Protein AF-A0A832C144-F1 (afdb_monomer_lite)

Secondary structure (DSSP, 8-state):
--GGGTTSS-EEGGGS--GGGEESS---SSHHHHHHHHHHHHHHHS--S-HHHHHHHHHHHHHHS--EEETTEE--EEE---SSS-EEEEEEEEEEE----TTSPPEEEEEEEEE-TTSTTHHHHHHHHHHHHHHHSTTHHHHHHH--SHHHHHHHHTT-EE---SS---SSHHHHHHHHHHHHHHHHHH--HHHHHHHHHHHHHHHHHS-HHHHHHHHHHHHHHS-SEEEEETTEETTTTEEPPHHHHHHHTT--S-EE-TTT--EEE-

Sequence (270 aa):
MNAGQLFLNNTKLSELIDPKMVIFNLQGEDKISVLREMVDRVCQFHKFEGNEDVLERILDRESLSSTGVGNGFAFPHARIKTQDGPIICVGITRNGIDFNSIDGKPVYVILLIIWKPNVPGLFNHLFGGLARFLLSNPGMKEKFLEIQSYEQIAQIFSQVELQISPDHANVQGAKLLWKLQTLTNMIKENGNGEERARIEKEIKLIREELDQSIVARFDRLTEKFGAGVFKIKDGVCQGCMIKLSTSLAATIHNSNDIFVCPKCGRYIVD

Structure (mmCIF, N/CA/C/O backbone):
data_AF-A0A832C144-F1
#
_entry.id   AF-A0A832C144-F1
#
loop_
_atom_site.group_PDB
_atom_site.id
_atom_site.type_symbol
_atom_site.label_atom_id
_atom_site.label_alt_id
_atom_site.label_comp_id
_atom_site.label_asym_id
_atom_site.label_entity_id
_atom_site.label_seq_id
_atom_site.pdbx_PDB_ins_code
_atom_site.Cartn_x
_atom_site.Cartn_y
_atom_site.Cartn_z
_atom_site.occupancy
_atom_site.B_iso_or_equiv
_atom_site.auth_seq_id
_atom_site.auth_comp_id
_atom_site.auth_asym_id
_atom_site.auth_atom_id
_atom_site.pdbx_PDB_model_num
ATOM 1 N N . MET A 1 1 ? -18.817 14.984 -2.040 1.00 39.47 1 MET A N 1
ATOM 2 C CA . MET A 1 1 ? -17.765 15.842 -2.631 1.00 39.47 1 MET A CA 1
ATOM 3 C C . MET A 1 1 ? -17.244 15.123 -3.863 1.00 39.47 1 MET A C 1
ATOM 5 O O . MET A 1 1 ? -17.011 13.929 -3.768 1.00 39.47 1 MET A O 1
ATOM 9 N N . ASN A 1 2 ? -17.146 15.779 -5.024 1.00 31.61 2 ASN A N 1
ATOM 10 C CA . ASN A 1 2 ? -16.638 15.111 -6.230 1.00 31.61 2 ASN A CA 1
ATOM 11 C C . ASN A 1 2 ? -15.132 14.863 -6.087 1.00 31.61 2 ASN A C 1
ATOM 13 O O . ASN A 1 2 ? -14.429 15.739 -5.588 1.00 31.61 2 ASN A O 1
ATOM 17 N N . ALA A 1 3 ? -14.633 13.725 -6.585 1.00 40.03 3 ALA A N 1
ATOM 18 C CA . ALA A 1 3 ? -13.212 13.368 -6.524 1.00 40.03 3 ALA A CA 1
ATOM 19 C C . ALA A 1 3 ? -12.297 14.524 -6.978 1.00 40.03 3 ALA A C 1
ATOM 21 O O . ALA A 1 3 ? -11.296 14.793 -6.337 1.00 40.03 3 ALA A O 1
ATOM 22 N N . GLY A 1 4 ? -12.697 15.294 -7.998 1.00 37.19 4 GLY A N 1
ATOM 23 C CA . GLY A 1 4 ? -11.949 16.459 -8.492 1.00 37.19 4 GLY A CA 1
ATOM 24 C C . GLY A 1 4 ? -11.734 17.615 -7.496 1.00 37.19 4 GLY A C 1
ATOM 25 O O . GLY A 1 4 ? -10.809 18.392 -7.692 1.00 37.19 4 GLY A O 1
ATOM 26 N N . GLN A 1 5 ? -12.542 17.742 -6.436 1.00 36.62 5 GLN A N 1
ATOM 27 C CA . GLN A 1 5 ? -12.396 18.796 -5.414 1.00 36.62 5 GLN A CA 1
ATOM 28 C C . GLN A 1 5 ? -11.465 18.407 -4.255 1.00 36.62 5 GLN A C 1
ATOM 30 O O . GLN A 1 5 ? -10.991 19.291 -3.549 1.00 36.62 5 GLN A O 1
ATOM 35 N N . LEU A 1 6 ? -11.171 17.114 -4.080 1.00 47.59 6 LEU A N 1
ATOM 36 C CA . LEU A 1 6 ? -10.258 16.606 -3.045 1.00 47.59 6 LEU A CA 1
ATOM 37 C C . LEU A 1 6 ? -8.776 16.907 -3.331 1.00 47.59 6 LEU A C 1
ATOM 39 O O . LEU A 1 6 ? -7.944 16.765 -2.446 1.00 47.59 6 LEU A O 1
ATOM 43 N N . PHE A 1 7 ? -8.436 17.314 -4.557 1.00 49.47 7 PHE A N 1
ATOM 44 C CA . PHE A 1 7 ? -7.051 17.399 -5.038 1.00 49.47 7 PHE A CA 1
ATOM 45 C C . PHE A 1 7 ? -6.436 18.806 -5.004 1.00 49.47 7 PHE A C 1
ATOM 47 O O . PHE A 1 7 ? -5.363 19.004 -5.565 1.00 49.47 7 PHE A O 1
ATOM 54 N N . LEU A 1 8 ? -7.114 19.798 -4.414 1.00 43.00 8 LEU A N 1
ATOM 55 C CA . LEU A 1 8 ? -6.736 21.212 -4.569 1.00 43.00 8 LEU A CA 1
ATOM 56 C C . LEU A 1 8 ? -6.386 21.958 -3.269 1.00 43.00 8 LEU A C 1
ATOM 58 O O . LEU A 1 8 ? -5.929 23.089 -3.372 1.00 43.00 8 LEU A O 1
ATOM 62 N N . ASN A 1 9 ? -6.537 21.371 -2.075 1.00 48.16 9 ASN A N 1
ATOM 63 C CA . ASN A 1 9 ? -6.273 22.056 -0.795 1.00 48.16 9 ASN A CA 1
ATOM 64 C C . ASN A 1 9 ? -5.641 21.113 0.248 1.00 48.16 9 ASN A C 1
ATOM 66 O O . ASN A 1 9 ? -5.759 19.903 0.102 1.00 48.16 9 ASN A O 1
ATOM 70 N N . ASN A 1 10 ? -5.009 21.669 1.297 1.00 62.88 10 ASN A N 1
ATOM 71 C CA . ASN A 1 10 ? -4.493 20.975 2.497 1.00 62.88 10 ASN A CA 1
ATOM 72 C C . ASN A 1 10 ? -5.568 20.085 3.171 1.00 62.88 10 ASN A C 1
ATOM 74 O O . ASN A 1 10 ? -6.142 20.459 4.194 1.00 62.88 10 ASN A O 1
ATOM 78 N N . THR A 1 11 ? -5.862 18.915 2.606 1.00 74.75 11 THR A N 1
ATOM 79 C CA . THR A 1 11 ? -6.829 17.965 3.162 1.00 74.75 11 THR A CA 1
ATOM 80 C C . THR A 1 11 ? -6.177 17.189 4.290 1.00 74.75 11 THR A C 1
ATOM 82 O O . THR A 1 11 ? -5.098 16.613 4.134 1.00 74.75 11 THR A O 1
ATOM 85 N N . LYS A 1 12 ? -6.842 17.142 5.440 1.00 84.50 12 LYS A N 1
ATOM 86 C CA . LYS A 1 12 ? -6.410 16.297 6.550 1.00 84.50 12 LYS A CA 1
ATOM 87 C C . LYS A 1 12 ? -6.883 14.870 6.333 1.00 84.50 12 LYS A C 1
ATOM 89 O O . LYS A 1 12 ? -8.000 14.646 5.875 1.00 84.50 12 LYS A O 1
ATOM 94 N N . LEU A 1 13 ? -6.081 13.889 6.741 1.00 86.50 13 LEU A N 1
ATOM 95 C CA . LEU A 1 13 ? -6.470 12.478 6.650 1.00 86.50 13 LEU A CA 1
ATOM 96 C C . LEU A 1 13 ? -7.797 12.182 7.367 1.00 86.50 13 LEU A C 1
ATOM 98 O O . LEU A 1 13 ? -8.589 11.378 6.885 1.00 86.50 13 LEU A O 1
ATOM 102 N N . SER A 1 14 ? -8.070 12.864 8.483 1.00 89.69 14 SER A N 1
ATOM 103 C CA . SER A 1 14 ? -9.336 12.743 9.217 1.00 89.69 14 SER A CA 1
ATOM 104 C C . SER A 1 14 ? -10.577 13.074 8.382 1.00 89.69 14 SER A C 1
ATOM 106 O O . SER A 1 14 ? -11.658 12.601 8.700 1.00 89.69 14 SER A O 1
ATOM 108 N N . GLU A 1 15 ? -10.446 13.879 7.325 1.00 86.81 15 GLU A N 1
ATOM 109 C CA . GLU A 1 15 ? -11.559 14.235 6.433 1.00 86.81 15 GLU A CA 1
ATOM 110 C C . GLU A 1 15 ? -11.883 13.121 5.424 1.00 86.81 15 GLU A C 1
ATOM 112 O O . GLU A 1 15 ? -12.945 13.142 4.805 1.00 86.81 15 GLU A O 1
ATOM 117 N N . LEU A 1 16 ? -10.982 12.144 5.261 1.00 84.44 16 LEU A N 1
ATOM 118 C CA . LEU A 1 16 ? -11.141 11.008 4.347 1.00 84.44 16 LEU A CA 1
ATOM 119 C C . LEU A 1 16 ? -11.697 9.751 5.021 1.00 84.44 16 LEU A C 1
ATOM 121 O O . LEU A 1 16 ? -11.985 8.769 4.337 1.00 84.44 16 LEU A O 1
ATOM 125 N N . ILE A 1 17 ? -11.798 9.744 6.350 1.00 90.00 17 ILE A N 1
ATOM 126 C CA . ILE A 1 17 ? -12.206 8.567 7.114 1.00 90.00 17 ILE A CA 1
ATOM 127 C C . ILE A 1 17 ? -13.653 8.766 7.550 1.00 90.00 17 ILE A C 1
ATOM 129 O O . ILE A 1 17 ? -13.947 9.594 8.404 1.00 90.00 17 ILE A O 1
ATOM 133 N N . ASP A 1 18 ? -14.568 7.988 6.977 1.00 91.31 18 ASP A N 1
ATOM 134 C CA . ASP A 1 18 ? -15.942 7.931 7.475 1.00 91.31 18 ASP A CA 1
ATOM 135 C C . ASP A 1 18 ? -15.946 7.225 8.850 1.00 91.31 18 ASP A C 1
ATOM 137 O O . ASP A 1 18 ? -15.349 6.150 8.976 1.00 91.31 18 ASP A O 1
ATOM 141 N N . PRO A 1 19 ? -16.630 7.758 9.881 1.00 93.75 19 PRO A N 1
ATOM 142 C CA . PRO A 1 19 ? -16.773 7.088 11.175 1.00 93.75 19 PRO A CA 1
ATOM 143 C C . PRO A 1 19 ? -17.230 5.623 11.088 1.00 93.75 19 PRO A C 1
ATOM 145 O O . PRO A 1 19 ? -16.827 4.793 11.902 1.00 93.75 19 PRO A O 1
ATOM 148 N N . LYS A 1 20 ? -18.044 5.273 10.084 1.00 94.81 20 LYS A N 1
ATOM 149 C CA . LYS A 1 20 ? -18.532 3.904 9.843 1.00 94.81 20 LYS A CA 1
ATOM 150 C C . LYS A 1 20 ? -17.430 2.941 9.408 1.00 94.81 20 LYS A C 1
ATOM 152 O O . LYS A 1 20 ? -17.617 1.729 9.531 1.00 94.81 20 LYS A O 1
ATOM 157 N N . MET A 1 21 ? -16.310 3.465 8.913 1.00 95.69 21 MET A N 1
ATOM 158 C CA . MET A 1 21 ? -15.141 2.714 8.455 1.00 95.69 21 MET A CA 1
ATOM 159 C C . MET A 1 21 ? -14.135 2.424 9.576 1.00 95.69 21 MET A C 1
ATOM 161 O O . MET A 1 21 ? -13.040 1.938 9.301 1.00 95.69 21 MET A O 1
ATOM 165 N N . VAL A 1 22 ? -14.491 2.680 10.838 1.00 96.81 22 VAL A N 1
ATOM 166 C CA . VAL A 1 22 ? -13.667 2.318 11.995 1.00 96.81 22 VAL A CA 1
ATOM 167 C C . VAL A 1 22 ? -14.192 1.053 12.675 1.00 96.81 22 VAL A C 1
ATOM 169 O O . VAL A 1 22 ? -15.371 0.947 13.017 1.00 96.81 22 VAL A O 1
ATOM 172 N N . ILE A 1 23 ? -13.286 0.109 12.923 1.00 97.25 23 ILE A N 1
ATOM 173 C CA . ILE A 1 23 ? -13.506 -1.111 13.698 1.00 97.25 23 ILE A CA 1
ATOM 174 C C . ILE A 1 23 ? -12.561 -1.076 14.906 1.00 97.25 23 ILE A C 1
ATOM 176 O O . ILE A 1 23 ? -11.370 -1.351 14.790 1.00 97.25 23 ILE A O 1
ATOM 180 N N . PHE A 1 24 ? -13.086 -0.721 16.081 1.00 95.94 24 PHE A N 1
ATOM 181 C CA . PHE A 1 24 ? -12.286 -0.581 17.312 1.00 95.94 24 PHE A CA 1
ATOM 182 C C . PHE A 1 24 ? -11.806 -1.911 17.909 1.00 95.94 24 PHE A C 1
ATOM 184 O O . PHE A 1 24 ? -10.956 -1.910 18.802 1.00 95.94 24 PHE A O 1
ATOM 191 N N . ASN A 1 25 ? -12.396 -3.026 17.477 1.00 95.44 25 ASN A N 1
ATOM 192 C CA . ASN A 1 25 ? -12.063 -4.355 17.965 1.00 95.44 25 ASN A CA 1
ATOM 193 C C . ASN A 1 25 ? -12.251 -5.387 16.850 1.00 95.44 25 ASN A C 1
ATOM 195 O O . ASN A 1 25 ? -13.331 -5.962 16.717 1.00 95.44 25 ASN A O 1
ATOM 199 N N . LEU A 1 26 ? -11.208 -5.589 16.052 1.00 97.44 26 LEU A N 1
ATOM 200 C CA . LEU A 1 26 ? -11.140 -6.692 15.097 1.00 97.44 26 LEU A CA 1
ATOM 201 C C . LEU A 1 26 ? -11.178 -8.029 15.850 1.00 97.44 26 LEU A C 1
ATOM 203 O O . LEU A 1 26 ? -10.505 -8.176 16.872 1.00 97.44 26 LEU A O 1
ATOM 207 N N . GLN A 1 27 ? -11.969 -8.975 15.348 1.00 97.38 27 GLN A N 1
ATOM 208 C CA . GLN A 1 27 ? -12.127 -10.316 15.921 1.00 97.38 27 GLN A CA 1
ATOM 209 C C . GLN A 1 27 ? -11.233 -11.363 15.253 1.00 97.38 27 GLN A C 1
ATOM 211 O O . GLN A 1 27 ? -10.993 -12.409 15.849 1.00 97.38 27 GLN A O 1
ATOM 216 N N . GLY A 1 28 ? -10.754 -11.110 14.030 1.00 96.31 28 GLY A N 1
ATOM 217 C CA . GLY A 1 28 ? -9.837 -12.025 13.347 1.00 96.31 28 GLY A CA 1
ATOM 218 C C . GLY A 1 28 ? -8.556 -12.296 14.149 1.00 96.31 28 GLY A C 1
ATOM 219 O O . GLY A 1 28 ? -8.010 -11.399 14.794 1.00 96.31 28 GLY A O 1
ATOM 220 N N . GLU A 1 29 ? -8.072 -13.535 14.088 1.00 95.44 29 GLU A N 1
ATOM 221 C CA . GLU A 1 29 ? -6.882 -14.010 14.817 1.00 95.44 29 GLU A CA 1
ATOM 222 C C . GLU A 1 29 ? -5.638 -14.114 13.921 1.00 95.44 29 GLU A C 1
ATOM 224 O O . GLU A 1 29 ? -4.522 -14.307 14.401 1.00 95.44 29 GLU A O 1
ATOM 229 N N . ASP A 1 30 ? -5.813 -13.949 12.611 1.00 97.00 30 ASP A N 1
ATOM 230 C CA . ASP A 1 30 ? -4.756 -14.027 11.612 1.00 97.00 30 ASP A CA 1
ATOM 231 C C . ASP A 1 30 ? -4.914 -12.928 10.552 1.00 97.00 30 ASP A C 1
ATOM 233 O O . ASP A 1 30 ? -5.943 -12.258 10.451 1.00 97.00 30 ASP A O 1
ATOM 237 N N . LYS A 1 31 ? -3.870 -12.744 9.736 1.00 97.00 31 LYS A N 1
ATOM 238 C CA . LYS A 1 31 ? -3.825 -11.730 8.676 1.00 97.00 31 LYS A CA 1
ATOM 239 C C . LYS A 1 31 ? -5.026 -11.799 7.726 1.00 97.00 31 LYS A C 1
ATOM 241 O O . LYS A 1 31 ? -5.558 -10.759 7.349 1.00 97.00 31 LYS A O 1
ATOM 246 N N . ILE A 1 32 ? -5.428 -12.992 7.299 1.00 97.31 32 ILE A N 1
ATOM 247 C CA . ILE A 1 32 ? -6.496 -13.164 6.311 1.00 97.31 32 ILE A CA 1
ATOM 248 C C . ILE A 1 32 ? -7.848 -12.865 6.958 1.00 97.31 32 ILE A C 1
ATOM 250 O O . ILE A 1 32 ? -8.652 -12.148 6.362 1.00 97.31 32 ILE A O 1
ATOM 254 N N . SER A 1 33 ? -8.093 -13.363 8.173 1.00 97.88 33 SER A N 1
ATOM 255 C CA . SER A 1 33 ? -9.359 -13.134 8.877 1.00 97.88 33 SER A CA 1
ATOM 256 C C . SER A 1 33 ? -9.585 -11.658 9.218 1.00 97.88 33 SER A C 1
ATOM 258 O O . SER A 1 33 ? -10.682 -11.156 8.970 1.00 97.88 33 SER A O 1
ATOM 260 N N . VAL A 1 34 ? -8.561 -10.917 9.666 1.00 98.19 34 VAL A N 1
ATOM 261 C CA . VAL A 1 34 ? -8.712 -9.465 9.904 1.00 98.19 34 VAL A CA 1
ATOM 262 C C . VAL A 1 34 ? -8.907 -8.669 8.614 1.00 98.19 34 VAL A C 1
ATOM 264 O O . VAL A 1 34 ? -9.705 -7.733 8.588 1.00 98.19 34 VAL A O 1
ATOM 267 N N . LEU A 1 35 ? -8.229 -9.043 7.522 1.00 98.12 35 LEU A N 1
ATOM 268 C CA . LEU A 1 35 ? -8.429 -8.395 6.222 1.00 98.12 35 LEU A CA 1
ATOM 269 C C . LEU A 1 35 ? -9.841 -8.639 5.689 1.00 98.12 35 LEU A C 1
ATOM 271 O O . LEU A 1 35 ? -10.469 -7.703 5.198 1.00 98.12 35 LEU A O 1
ATOM 275 N N . ARG A 1 36 ? -10.360 -9.862 5.825 1.00 97.88 36 ARG A N 1
ATOM 276 C CA . ARG A 1 36 ? -11.736 -10.210 5.458 1.00 97.88 36 ARG A CA 1
ATOM 277 C C . ARG A 1 36 ? -12.751 -9.380 6.239 1.00 97.88 36 ARG A C 1
ATOM 279 O O . ARG A 1 36 ? -13.606 -8.759 5.622 1.00 97.88 36 ARG A O 1
ATOM 286 N N . GLU A 1 37 ? -12.600 -9.280 7.559 1.00 97.81 37 GLU A N 1
ATOM 287 C CA . GLU A 1 37 ? -13.482 -8.470 8.412 1.00 97.81 37 GLU A CA 1
ATOM 288 C C . GLU A 1 37 ? -13.516 -6.990 7.979 1.00 97.81 37 GLU A C 1
ATOM 290 O O . GLU A 1 37 ? -14.580 -6.371 7.894 1.00 97.81 37 GLU A O 1
ATOM 295 N N . MET A 1 38 ? -12.355 -6.421 7.640 1.00 98.00 38 MET A N 1
ATOM 296 C CA . MET A 1 38 ? -12.261 -5.049 7.130 1.00 98.00 38 MET A CA 1
ATOM 297 C C . MET A 1 38 ? -12.873 -4.895 5.730 1.00 98.00 38 MET A C 1
ATOM 299 O O . MET A 1 38 ? -13.532 -3.892 5.455 1.00 98.00 38 MET A O 1
ATOM 303 N N . VAL A 1 39 ? -12.690 -5.877 4.842 1.00 96.75 39 VAL A N 1
ATOM 304 C CA . VAL A 1 39 ? -13.295 -5.881 3.499 1.00 96.75 39 VAL A CA 1
ATOM 305 C C . VAL A 1 39 ? -14.812 -5.993 3.576 1.00 96.75 39 VAL A C 1
ATOM 307 O O . VAL A 1 39 ? -15.506 -5.248 2.882 1.00 96.75 39 VAL A O 1
ATOM 310 N N . ASP A 1 40 ? -15.332 -6.854 4.446 1.00 95.62 40 ASP A N 1
ATOM 311 C CA . ASP A 1 40 ? -16.768 -6.998 4.679 1.00 95.62 40 ASP A CA 1
ATOM 312 C C . ASP A 1 40 ? -17.367 -5.678 5.169 1.00 95.62 40 ASP A C 1
ATOM 314 O O . ASP A 1 40 ? -18.399 -5.233 4.660 1.00 95.62 40 ASP A O 1
ATOM 318 N N . ARG A 1 41 ? -16.672 -4.985 6.083 1.00 95.69 41 ARG A N 1
ATOM 319 C CA . ARG A 1 41 ? -17.062 -3.641 6.524 1.00 95.69 41 ARG A CA 1
ATOM 320 C C . ARG A 1 41 ? -17.086 -2.645 5.369 1.00 95.69 41 ARG A C 1
ATOM 322 O O . ARG A 1 41 ? -18.046 -1.888 5.241 1.00 95.69 41 ARG A O 1
ATOM 329 N N . VAL A 1 42 ? -16.055 -2.624 4.530 1.00 94.31 42 VAL A N 1
ATOM 330 C CA . VAL A 1 42 ? -16.000 -1.727 3.369 1.00 94.31 42 VAL A CA 1
ATOM 331 C C . VAL A 1 42 ? -17.164 -2.005 2.410 1.00 94.31 42 VAL A C 1
ATOM 333 O O . VAL A 1 42 ? -17.868 -1.075 2.016 1.00 94.31 42 VAL A O 1
ATOM 336 N N . CYS A 1 43 ? -17.421 -3.270 2.080 1.00 92.19 43 CYS A N 1
ATOM 337 C CA . CYS A 1 43 ? -18.475 -3.662 1.142 1.00 92.19 43 CYS A CA 1
ATOM 338 C C . CYS A 1 43 ? -19.892 -3.493 1.710 1.00 92.19 43 CYS A C 1
ATOM 340 O O . CYS A 1 43 ? -20.842 -3.310 0.953 1.00 92.19 43 CYS A O 1
ATOM 342 N N . GLN A 1 44 ? -20.050 -3.484 3.036 1.00 91.56 44 GLN A N 1
ATOM 343 C CA . GLN A 1 44 ? -21.324 -3.166 3.683 1.00 91.56 44 GLN A CA 1
ATOM 344 C C . GLN A 1 44 ? -21.782 -1.727 3.392 1.00 91.56 44 GLN A C 1
ATOM 346 O O . GLN A 1 44 ? -22.978 -1.474 3.243 1.00 91.56 44 GLN A O 1
ATOM 351 N N . PHE A 1 45 ? -20.848 -0.774 3.340 1.00 90.69 45 PHE A N 1
ATOM 352 C CA . PHE A 1 45 ? -21.163 0.655 3.213 1.00 90.69 45 PHE A CA 1
ATOM 353 C C . PHE A 1 45 ? -20.855 1.236 1.830 1.00 90.69 45 PHE A C 1
ATOM 355 O O . PHE A 1 45 ? -21.365 2.305 1.492 1.00 90.69 45 PHE A O 1
ATOM 362 N N . HIS A 1 46 ? -20.075 0.531 1.012 1.00 87.19 46 HIS A N 1
ATOM 363 C CA . HIS A 1 46 ? -19.743 0.925 -0.350 1.00 87.19 46 HIS A CA 1
ATOM 364 C C . HIS A 1 46 ? -20.183 -0.142 -1.351 1.00 87.19 46 HIS A C 1
ATOM 366 O O . HIS A 1 46 ? -20.070 -1.339 -1.115 1.00 87.19 46 HIS A O 1
ATOM 372 N N . LYS A 1 47 ? -20.674 0.300 -2.511 1.00 80.50 47 LYS A N 1
ATOM 373 C CA . LYS A 1 47 ? -21.176 -0.596 -3.557 1.00 80.50 47 LYS A CA 1
ATOM 374 C C . LYS A 1 47 ? -20.018 -1.212 -4.346 1.00 80.50 47 LYS A C 1
ATOM 376 O O . LYS A 1 47 ? -19.489 -0.565 -5.252 1.00 80.50 47 LYS A O 1
ATOM 381 N N . PHE A 1 48 ? -19.680 -2.456 -4.025 1.00 81.44 48 PHE A N 1
ATOM 382 C CA . PHE A 1 48 ? -18.794 -3.320 -4.808 1.00 81.44 48 PHE A CA 1
ATOM 383 C C . PHE A 1 48 ? -19.577 -4.484 -5.430 1.00 81.44 48 PHE A C 1
ATOM 385 O O . PHE A 1 48 ? -20.661 -4.822 -4.963 1.00 81.44 48 PHE A O 1
ATOM 392 N N . GLU A 1 49 ? -19.040 -5.076 -6.500 1.00 68.81 49 GLU A N 1
ATOM 393 C CA . GLU A 1 49 ? -19.670 -6.207 -7.205 1.00 68.81 49 GLU A CA 1
ATOM 394 C C . GLU A 1 49 ? -19.529 -7.543 -6.438 1.00 68.81 49 GLU A C 1
ATOM 396 O O . GLU A 1 49 ? -20.284 -8.473 -6.708 1.00 68.81 49 GLU A O 1
ATOM 401 N N . GLY A 1 50 ? -18.649 -7.613 -5.427 1.00 73.19 50 GLY A N 1
ATOM 402 C CA . GLY A 1 50 ? -18.524 -8.746 -4.504 1.00 73.19 50 GLY A CA 1
ATOM 403 C C . GLY A 1 50 ? -17.345 -8.610 -3.529 1.00 73.19 50 GLY A C 1
ATOM 404 O O . GLY A 1 50 ? -16.318 -8.025 -3.872 1.00 73.19 50 GLY A O 1
ATOM 405 N N . ASN A 1 51 ? -17.484 -9.151 -2.311 1.00 83.44 51 ASN A N 1
ATOM 406 C CA . ASN A 1 51 ? -16.461 -9.055 -1.255 1.00 83.44 51 ASN A CA 1
ATOM 407 C C . ASN A 1 51 ? -15.206 -9.882 -1.580 1.00 83.44 51 ASN A C 1
ATOM 409 O O . ASN A 1 51 ? -14.094 -9.436 -1.301 1.00 83.44 51 ASN A O 1
ATOM 413 N N . GLU A 1 52 ? -15.372 -11.067 -2.181 1.00 87.31 52 GLU A N 1
ATOM 414 C CA . GLU A 1 52 ? -14.246 -11.961 -2.490 1.00 87.31 52 GLU A CA 1
ATOM 415 C C . GLU A 1 52 ? -13.280 -11.337 -3.499 1.00 87.31 52 GLU A C 1
ATOM 417 O O . GLU A 1 52 ? -12.079 -11.376 -3.270 1.00 87.31 52 GLU A O 1
ATOM 422 N N . ASP A 1 53 ? -13.776 -10.666 -4.541 1.00 84.81 53 ASP A N 1
ATOM 423 C CA . ASP A 1 53 ? -12.918 -10.002 -5.533 1.00 84.81 53 ASP A CA 1
ATOM 424 C C . ASP A 1 53 ? -12.080 -8.877 -4.905 1.00 84.81 53 ASP A C 1
ATOM 426 O O . ASP A 1 53 ? -10.932 -8.632 -5.288 1.00 84.81 53 ASP A O 1
ATOM 430 N N . VAL A 1 54 ? -12.658 -8.162 -3.934 1.00 88.88 54 VAL A N 1
ATOM 431 C CA . VAL A 1 54 ? -11.965 -7.101 -3.195 1.00 88.88 54 VAL A CA 1
ATOM 432 C C . VAL A 1 54 ? -10.881 -7.706 -2.308 1.00 88.88 54 VAL A C 1
ATOM 434 O O . VAL A 1 54 ? -9.739 -7.242 -2.334 1.00 88.88 54 VAL A O 1
ATOM 437 N N . LEU A 1 55 ? -11.223 -8.754 -1.556 1.00 93.12 55 LEU A N 1
ATOM 438 C CA . LEU A 1 55 ? -10.288 -9.445 -0.679 1.00 93.12 55 LEU A CA 1
ATOM 439 C C . LEU A 1 55 ? -9.154 -10.108 -1.466 1.00 93.12 55 LEU A C 1
ATOM 441 O O . LEU A 1 55 ? -7.995 -9.935 -1.097 1.00 93.12 55 LEU A O 1
ATOM 445 N N . GLU A 1 56 ? -9.458 -10.808 -2.560 1.00 89.19 56 GLU A N 1
ATOM 446 C CA . GLU A 1 56 ? -8.465 -11.459 -3.418 1.00 89.19 56 GLU A CA 1
ATOM 447 C C . GLU A 1 56 ? -7.445 -10.441 -3.927 1.00 89.19 56 GLU A C 1
ATOM 449 O O . GLU A 1 56 ? -6.246 -10.673 -3.807 1.00 89.19 56 GLU A O 1
ATOM 454 N N . ARG A 1 57 ? -7.886 -9.265 -4.392 1.00 85.25 57 ARG A N 1
ATOM 455 C CA . ARG A 1 57 ? -6.971 -8.196 -4.830 1.00 85.25 57 ARG A CA 1
ATOM 456 C C . ARG A 1 57 ? -6.053 -7.699 -3.716 1.00 85.25 57 ARG A C 1
ATOM 458 O O . ARG A 1 57 ? -4.877 -7.434 -3.965 1.00 85.25 57 ARG A O 1
ATOM 465 N N . ILE A 1 58 ? -6.575 -7.554 -2.500 1.00 88.69 58 ILE A N 1
ATOM 466 C CA . ILE A 1 58 ? -5.779 -7.127 -1.341 1.00 88.69 58 ILE A CA 1
ATOM 467 C C . ILE A 1 58 ? -4.759 -8.208 -0.971 1.00 88.69 58 ILE A C 1
ATOM 469 O O . ILE A 1 58 ? -3.594 -7.889 -0.735 1.00 88.69 58 ILE A O 1
ATOM 473 N N . LEU A 1 59 ? -5.167 -9.479 -0.956 1.00 89.44 59 LEU A N 1
ATOM 474 C CA . LEU A 1 59 ? -4.290 -10.609 -0.650 1.00 89.44 59 LEU A CA 1
ATOM 475 C C . LEU A 1 59 ? -3.224 -10.819 -1.731 1.00 89.44 59 LEU A C 1
ATOM 477 O O . LEU A 1 59 ? -2.058 -11.025 -1.399 1.00 89.44 59 LEU A O 1
ATOM 481 N N . ASP A 1 60 ? -3.586 -10.694 -3.008 1.00 80.94 60 ASP A N 1
ATOM 482 C CA . ASP A 1 60 ? -2.645 -10.732 -4.128 1.00 80.94 60 ASP A CA 1
ATOM 483 C C . ASP A 1 60 ? -1.594 -9.625 -3.965 1.00 80.94 60 ASP A C 1
ATOM 485 O O . ASP A 1 60 ? -0.393 -9.894 -4.076 1.00 80.94 60 ASP A O 1
ATOM 489 N N . ARG A 1 61 ? -2.001 -8.400 -3.598 1.00 82.19 61 ARG A N 1
ATOM 490 C CA . ARG A 1 61 ? -1.059 -7.309 -3.311 1.00 82.19 61 ARG A CA 1
ATOM 491 C C . ARG A 1 61 ? -0.171 -7.615 -2.105 1.00 82.19 61 ARG A C 1
ATOM 493 O O . ARG A 1 61 ? 1.041 -7.402 -2.178 1.00 82.19 61 ARG A O 1
ATOM 500 N N . GLU A 1 62 ? -0.740 -8.102 -1.014 1.00 85.81 62 GLU A N 1
ATOM 501 C CA . GLU A 1 62 ? -0.020 -8.463 0.211 1.00 85.81 62 GLU A CA 1
ATOM 502 C C . GLU A 1 62 ? 0.998 -9.594 -0.023 1.00 85.81 62 GLU A C 1
ATOM 504 O O . GLU A 1 62 ? 2.073 -9.601 0.578 1.00 85.81 62 GLU A O 1
ATOM 509 N N . SER A 1 63 ? 0.709 -10.510 -0.955 1.00 82.69 63 SER A N 1
ATOM 510 C CA . SER A 1 63 ? 1.595 -11.623 -1.317 1.00 82.69 63 SER A CA 1
ATOM 511 C C . SER A 1 63 ? 2.883 -11.183 -2.026 1.00 82.69 63 SER A C 1
ATOM 513 O O . SER A 1 63 ? 3.902 -11.869 -1.933 1.00 82.69 63 SER A O 1
ATOM 515 N N . LEU A 1 64 ? 2.873 -10.024 -2.703 1.00 71.31 64 LEU A N 1
ATOM 516 C CA . LEU A 1 64 ? 4.065 -9.477 -3.365 1.00 71.31 64 LEU A CA 1
ATOM 517 C C . LEU A 1 64 ? 5.135 -9.044 -2.358 1.00 71.31 64 LEU A C 1
ATOM 519 O O . LEU A 1 64 ? 6.331 -9.165 -2.622 1.00 71.31 64 LEU A O 1
ATOM 523 N N . SER A 1 65 ? 4.687 -8.458 -1.251 1.00 74.50 65 SER A N 1
ATOM 524 C CA . SER A 1 65 ? 5.483 -8.012 -0.113 1.00 74.50 65 SER A CA 1
ATOM 525 C C . SER A 1 65 ? 4.515 -7.579 0.974 1.00 74.50 65 SER A C 1
ATOM 527 O O . SER A 1 65 ? 3.577 -6.830 0.679 1.00 74.50 65 SER A O 1
ATOM 529 N N . SER A 1 66 ? 4.829 -7.957 2.215 1.00 83.94 66 SER A N 1
ATOM 530 C CA . SER A 1 66 ? 4.096 -7.522 3.401 1.00 83.94 66 SER A CA 1
ATOM 531 C C . SER A 1 66 ? 3.861 -6.012 3.406 1.00 83.94 66 SER A C 1
ATOM 533 O O . SER A 1 66 ? 4.760 -5.234 3.061 1.00 83.94 66 SER A O 1
ATOM 535 N N . THR A 1 67 ? 2.659 -5.604 3.809 1.00 86.25 67 THR A N 1
ATOM 536 C CA . THR A 1 67 ? 2.317 -4.195 4.060 1.00 86.25 67 THR A CA 1
ATOM 537 C C . THR A 1 67 ? 2.409 -3.815 5.539 1.00 86.25 67 THR A C 1
ATOM 539 O O . THR A 1 67 ? 2.056 -2.692 5.909 1.00 86.25 67 THR A O 1
ATOM 542 N N . GLY A 1 68 ? 2.930 -4.713 6.383 1.00 91.69 68 GLY A N 1
ATOM 543 C CA . GLY A 1 68 ? 3.325 -4.416 7.758 1.00 91.69 68 GLY A CA 1
ATOM 544 C C . GLY A 1 68 ? 4.567 -3.526 7.781 1.00 91.69 68 GLY A C 1
ATOM 545 O O . GLY A 1 68 ? 5.685 -3.986 7.541 1.00 91.69 68 GLY A O 1
ATOM 546 N N . VAL A 1 69 ? 4.377 -2.240 8.077 1.00 86.88 69 VAL A N 1
ATOM 547 C CA . VAL A 1 69 ? 5.438 -1.217 8.021 1.00 86.88 69 VAL A CA 1
ATOM 548 C C . VAL A 1 69 ? 6.282 -1.138 9.296 1.00 86.88 69 VAL A C 1
ATOM 550 O O . VAL A 1 69 ? 7.249 -0.380 9.344 1.00 86.88 69 VAL A O 1
ATOM 553 N N . GLY A 1 70 ? 5.929 -1.922 10.315 1.00 89.38 70 GLY A N 1
ATOM 554 C CA . GLY A 1 70 ? 6.574 -1.931 11.626 1.00 89.38 70 GLY A CA 1
ATOM 555 C C . GLY A 1 70 ? 5.902 -0.999 12.635 1.00 89.38 70 GLY A C 1
ATOM 556 O O . GLY A 1 70 ? 4.909 -0.330 12.338 1.00 89.38 70 GLY A O 1
ATOM 557 N N . ASN A 1 71 ? 6.416 -0.994 13.868 1.00 91.06 71 ASN A N 1
ATOM 558 C CA . ASN A 1 71 ? 5.877 -0.222 15.000 1.00 91.06 71 ASN A CA 1
ATOM 559 C C . ASN A 1 71 ? 4.392 -0.499 15.313 1.00 91.06 71 ASN A C 1
ATOM 561 O O . ASN A 1 71 ? 3.706 0.344 15.889 1.00 91.06 71 ASN A O 1
ATOM 565 N N . GLY A 1 72 ? 3.889 -1.684 14.961 1.00 95.31 72 GLY A N 1
ATOM 566 C CA . GLY A 1 72 ? 2.501 -2.071 15.207 1.00 95.31 72 GLY A CA 1
ATOM 567 C C . GLY A 1 72 ? 1.497 -1.614 14.146 1.00 95.31 72 GLY A C 1
ATOM 568 O O . GLY A 1 72 ? 0.298 -1.707 14.407 1.00 95.31 72 GLY A O 1
ATOM 569 N N . PHE A 1 73 ? 1.950 -1.160 12.973 1.00 95.19 73 PHE A N 1
ATOM 570 C CA . PHE A 1 73 ? 1.084 -0.685 11.890 1.00 95.19 73 PHE A CA 1
ATOM 571 C C . PHE A 1 73 ? 1.207 -1.526 10.611 1.00 95.19 73 PHE A C 1
ATOM 573 O O . PHE A 1 73 ? 2.304 -1.938 10.224 1.00 95.19 73 PHE A O 1
ATOM 580 N N . ALA A 1 74 ? 0.086 -1.710 9.911 1.00 94.38 74 ALA A N 1
ATOM 581 C CA . ALA A 1 74 ? 0.051 -2.189 8.530 1.00 94.38 74 ALA A CA 1
ATOM 582 C C . ALA A 1 74 ? -0.863 -1.316 7.678 1.00 94.38 74 ALA A C 1
ATOM 584 O O . ALA A 1 74 ? -1.913 -0.875 8.152 1.00 94.38 74 ALA A O 1
ATOM 585 N N . PHE A 1 75 ? -0.506 -1.134 6.404 1.00 91.56 75 PHE A N 1
ATOM 586 C CA . PHE A 1 75 ? -1.335 -0.403 5.438 1.00 91.56 75 PHE A CA 1
ATOM 587 C C . PHE A 1 75 ? -1.654 -1.263 4.200 1.00 91.56 75 PHE A C 1
ATOM 589 O O . PHE A 1 75 ? -1.120 -1.007 3.111 1.00 91.56 75 PHE A O 1
ATOM 596 N N . PRO A 1 76 ? -2.489 -2.309 4.347 1.00 91.75 76 PRO A N 1
ATOM 597 C CA . PRO A 1 76 ? -2.977 -3.102 3.225 1.00 91.75 76 PRO A CA 1
ATOM 598 C C . PRO A 1 76 ? -3.711 -2.210 2.236 1.00 91.75 76 PRO A C 1
ATOM 600 O O . PRO A 1 76 ? -4.411 -1.274 2.625 1.00 91.75 76 PRO A O 1
ATOM 603 N N . HIS A 1 77 ? -3.542 -2.466 0.946 1.00 87.44 77 HIS A N 1
ATOM 604 C CA . HIS A 1 77 ? -4.049 -1.548 -0.059 1.00 87.44 77 HIS A CA 1
ATOM 605 C C . HIS A 1 77 ? -4.306 -2.242 -1.390 1.00 87.44 77 HIS A C 1
ATOM 607 O O . HIS A 1 77 ? -3.612 -3.195 -1.729 1.00 87.44 77 HIS A O 1
ATOM 613 N N . ALA A 1 78 ? -5.292 -1.763 -2.148 1.00 83.56 78 ALA A N 1
ATOM 614 C CA . ALA A 1 78 ? -5.575 -2.275 -3.485 1.00 83.56 78 ALA A CA 1
ATOM 615 C C . ALA A 1 78 ? -6.201 -1.220 -4.407 1.00 83.56 78 ALA A C 1
ATOM 617 O O . ALA A 1 78 ? -7.044 -0.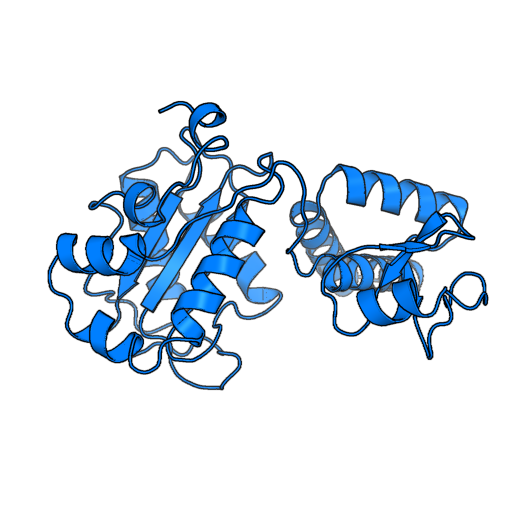411 -4.005 1.00 83.56 78 ALA A O 1
ATOM 618 N N . ARG A 1 79 ? -5.835 -1.290 -5.690 1.00 77.88 79 ARG A N 1
ATOM 619 C CA . ARG A 1 79 ? -6.462 -0.517 -6.766 1.00 77.88 79 ARG A CA 1
ATOM 620 C C . ARG A 1 79 ? -7.759 -1.185 -7.205 1.00 77.88 79 ARG A C 1
ATOM 622 O O . ARG A 1 79 ? -7.752 -2.208 -7.893 1.00 77.88 79 ARG A O 1
ATOM 629 N N . ILE A 1 80 ? -8.885 -0.591 -6.825 1.00 83.69 80 ILE A N 1
ATOM 630 C CA . ILE A 1 80 ? -10.228 -1.104 -7.114 1.00 83.69 80 ILE A CA 1
ATOM 631 C C . ILE A 1 80 ? -11.111 0.073 -7.508 1.00 83.69 80 ILE A C 1
ATOM 633 O O . ILE A 1 80 ? -11.019 1.163 -6.951 1.00 83.69 80 ILE A O 1
ATOM 637 N N . LYS A 1 81 ? -11.967 -0.114 -8.511 1.00 80.88 81 LYS A N 1
ATOM 638 C CA . LYS A 1 81 ? -12.871 0.944 -8.965 1.00 80.88 81 LYS A CA 1
ATOM 639 C C . LYS A 1 81 ? -13.838 1.327 -7.835 1.00 80.88 81 LYS A C 1
ATOM 641 O O . LYS A 1 81 ? -14.723 0.553 -7.498 1.00 80.88 81 LYS A O 1
ATOM 646 N N . THR A 1 82 ? -13.686 2.533 -7.295 1.00 80.19 82 THR A N 1
ATOM 647 C CA . THR A 1 82 ? -14.598 3.137 -6.312 1.00 80.19 82 THR A CA 1
ATOM 648 C C . THR A 1 82 ? -15.467 4.220 -6.962 1.00 80.19 82 THR A C 1
ATOM 650 O O . THR A 1 82 ? -15.137 4.729 -8.041 1.00 80.19 82 THR A O 1
ATOM 653 N N . GLN A 1 83 ? -16.595 4.562 -6.330 1.00 74.44 83 GLN A N 1
ATOM 654 C CA . GLN A 1 83 ? -17.516 5.598 -6.825 1.00 74.44 83 GLN A CA 1
ATOM 655 C C . GLN A 1 83 ? -17.101 7.007 -6.368 1.00 74.44 83 GLN A C 1
ATOM 657 O O . GLN A 1 83 ? -16.999 7.904 -7.203 1.00 74.44 83 GLN A O 1
ATOM 662 N N . ASP A 1 84 ? -16.769 7.172 -5.082 1.00 69.75 84 ASP A N 1
ATOM 663 C CA . ASP A 1 84 ? -16.685 8.488 -4.422 1.00 69.75 84 ASP A CA 1
ATOM 664 C C . ASP A 1 84 ? -15.270 8.898 -3.959 1.00 69.75 84 ASP A C 1
ATOM 666 O O . ASP A 1 84 ? -15.119 9.819 -3.161 1.00 69.75 84 ASP A O 1
ATOM 670 N N . GLY A 1 85 ? -14.215 8.251 -4.472 1.00 74.25 85 GLY A N 1
ATOM 671 C CA . GLY A 1 85 ? -12.819 8.532 -4.091 1.00 74.25 85 GLY A CA 1
ATOM 672 C C . GLY A 1 85 ? -12.159 7.391 -3.306 1.00 74.25 85 GLY A C 1
ATOM 673 O O . GLY A 1 85 ? -12.616 6.248 -3.415 1.00 74.25 85 GLY A O 1
ATOM 674 N N . PRO A 1 86 ? -11.041 7.639 -2.596 1.00 82.94 86 PRO A N 1
ATOM 675 C CA . PRO A 1 86 ? -10.420 6.613 -1.766 1.00 82.94 86 PRO A CA 1
ATOM 676 C C . PRO A 1 86 ? -11.321 6.237 -0.587 1.00 82.94 86 PRO A C 1
ATOM 678 O O . PRO A 1 86 ? -11.999 7.084 -0.015 1.00 82.94 86 PRO A O 1
ATOM 681 N N . ILE A 1 87 ? -11.284 4.965 -0.213 1.00 89.69 87 ILE A N 1
ATOM 682 C CA . ILE A 1 87 ? -11.916 4.414 0.981 1.00 89.69 87 ILE A CA 1
ATOM 683 C C . ILE A 1 87 ? -10.797 4.021 1.936 1.00 89.69 87 ILE A C 1
ATOM 685 O O . ILE A 1 87 ? -9.856 3.329 1.539 1.00 89.69 87 ILE A O 1
ATOM 689 N N . ILE A 1 88 ? -10.906 4.468 3.184 1.00 92.19 88 ILE A N 1
ATOM 690 C CA . ILE A 1 88 ? -9.954 4.159 4.249 1.00 92.19 88 ILE A CA 1
ATOM 691 C C . ILE A 1 88 ? -10.726 3.501 5.385 1.00 92.19 88 ILE A C 1
ATOM 693 O O . ILE A 1 88 ? -11.587 4.133 5.994 1.00 92.19 88 ILE A O 1
ATOM 697 N N . CYS A 1 89 ? -10.410 2.239 5.669 1.00 96.06 89 CYS A N 1
ATOM 698 C CA . CYS A 1 89 ? -10.951 1.503 6.803 1.00 96.06 89 CYS A CA 1
ATOM 699 C C . CYS A 1 89 ? -9.870 1.307 7.862 1.00 96.06 89 CYS A C 1
ATOM 701 O O . CYS A 1 89 ? -8.774 0.840 7.559 1.00 96.06 89 CYS A O 1
ATOM 703 N N . VAL A 1 90 ? -10.177 1.689 9.100 1.00 97.31 90 VAL A N 1
ATOM 704 C CA . VAL A 1 90 ? -9.259 1.611 10.239 1.00 97.31 90 VAL A CA 1
ATOM 705 C C . VAL A 1 90 ? -9.707 0.471 11.138 1.00 97.31 90 VAL A C 1
ATOM 707 O O . VAL A 1 90 ? -10.817 0.495 11.663 1.00 97.31 90 VAL A O 1
ATOM 710 N N . GLY A 1 91 ? -8.842 -0.514 11.328 1.00 97.75 91 GLY A N 1
ATOM 711 C CA . GLY A 1 91 ? -9.069 -1.652 12.205 1.00 97.75 91 GLY A CA 1
ATOM 712 C C . GLY A 1 91 ? -8.064 -1.660 13.349 1.00 97.75 91 GLY A C 1
ATOM 713 O O . GLY A 1 91 ? -6.868 -1.467 13.130 1.00 97.75 91 GLY A O 1
ATOM 714 N N . ILE A 1 92 ? -8.545 -1.879 14.569 1.00 97.88 92 ILE A N 1
ATOM 715 C CA . ILE A 1 92 ? -7.716 -1.999 15.770 1.00 97.88 92 ILE A CA 1
ATOM 716 C C . ILE A 1 92 ? -7.901 -3.405 16.337 1.00 97.88 92 ILE A C 1
ATOM 718 O O . ILE A 1 92 ? -9.024 -3.836 16.589 1.00 97.88 92 ILE A O 1
ATOM 722 N N . THR A 1 93 ? -6.796 -4.115 16.547 1.00 96.75 93 THR A N 1
ATOM 723 C CA . THR A 1 93 ? -6.756 -5.440 17.180 1.00 96.75 93 THR A CA 1
ATOM 724 C C . THR A 1 93 ? -5.984 -5.367 18.493 1.00 96.75 93 THR A C 1
ATOM 726 O O . THR A 1 93 ? -4.926 -4.742 18.580 1.00 96.75 93 THR A O 1
ATOM 729 N N . ARG A 1 94 ? -6.529 -5.986 19.547 1.00 92.94 94 ARG A N 1
ATOM 730 C CA . ARG A 1 94 ? -5.964 -5.935 20.908 1.00 92.94 94 ARG A CA 1
ATOM 731 C C . ARG A 1 94 ? -4.821 -6.922 21.113 1.00 92.94 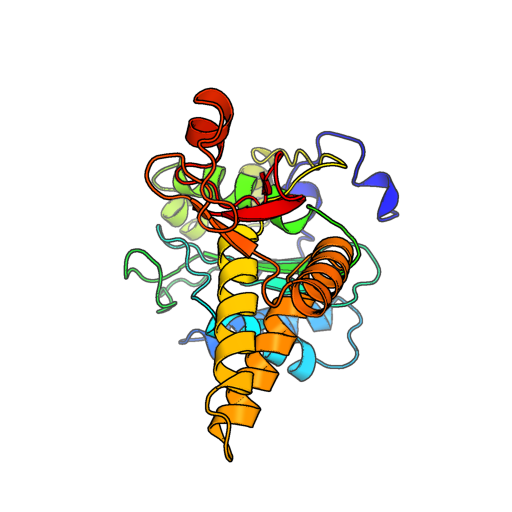94 ARG A C 1
ATOM 733 O O . ARG A 1 94 ? -3.882 -6.616 21.840 1.00 92.94 94 ARG A O 1
ATOM 740 N N . ASN A 1 95 ? -4.895 -8.071 20.450 1.00 93.06 95 ASN A N 1
ATOM 741 C CA . ASN A 1 95 ? -3.950 -9.172 20.642 1.00 93.06 95 ASN A CA 1
ATOM 742 C C . ASN A 1 95 ? -2.717 -9.057 19.736 1.00 93.06 95 ASN A C 1
ATOM 744 O O . ASN A 1 95 ? -1.712 -9.723 19.973 1.00 93.06 95 ASN A O 1
ATOM 748 N N . GLY A 1 96 ? -2.777 -8.179 18.733 1.00 96.56 96 GLY A N 1
ATOM 749 C CA . GLY A 1 96 ? -1.770 -8.103 17.688 1.00 96.56 96 GLY A CA 1
ATOM 750 C C . GLY A 1 96 ? -1.912 -9.253 16.688 1.00 96.56 96 GLY A C 1
ATOM 751 O O . GLY A 1 96 ? -2.362 -10.343 17.024 1.00 96.56 96 GLY A O 1
ATOM 752 N N . ILE A 1 97 ? -1.531 -9.001 15.442 1.00 98.00 97 ILE A N 1
ATOM 753 C CA . ILE A 1 97 ? -1.602 -9.975 14.350 1.00 98.00 97 ILE A CA 1
ATOM 754 C C . ILE A 1 97 ? -0.216 -10.135 13.756 1.00 98.00 97 ILE A C 1
ATOM 756 O O . ILE A 1 97 ? 0.468 -9.139 13.495 1.00 98.00 97 ILE A O 1
ATOM 760 N N . ASP A 1 98 ? 0.199 -11.380 13.523 1.00 97.44 98 ASP A N 1
ATOM 761 C CA . ASP A 1 98 ? 1.386 -11.630 12.718 1.00 97.44 98 ASP A CA 1
ATOM 762 C C . ASP A 1 98 ? 1.113 -11.203 11.274 1.00 97.44 98 ASP A C 1
ATOM 764 O O . ASP A 1 98 ? 0.371 -11.835 10.517 1.00 97.44 98 ASP A O 1
ATOM 768 N N . PHE A 1 99 ? 1.703 -10.067 10.916 1.00 96.31 99 PHE A N 1
ATOM 769 C CA . PHE A 1 99 ? 1.569 -9.479 9.601 1.00 96.31 99 PHE A CA 1
ATOM 770 C C . PHE A 1 99 ? 2.820 -9.683 8.744 1.00 96.31 99 PHE A C 1
ATOM 772 O O . PHE A 1 99 ? 2.892 -9.112 7.659 1.00 96.31 99 PHE A O 1
ATOM 779 N N . ASN A 1 100 ? 3.805 -10.482 9.173 1.00 94.06 100 ASN A N 1
ATOM 780 C CA . ASN A 1 100 ? 5.140 -10.511 8.564 1.00 94.06 100 ASN A CA 1
ATOM 781 C C . ASN A 1 100 ? 5.718 -9.089 8.414 1.00 94.06 100 ASN A C 1
ATOM 783 O O . ASN A 1 100 ? 6.154 -8.695 7.330 1.00 94.06 100 ASN A O 1
ATOM 787 N N . SER A 1 101 ? 5.610 -8.270 9.463 1.00 92.75 101 SER A N 1
ATOM 788 C CA . SER A 1 101 ? 6.065 -6.874 9.454 1.00 92.75 101 SER A CA 1
ATOM 789 C C . SER A 1 101 ? 7.567 -6.769 9.200 1.00 92.75 101 SER A C 1
ATOM 791 O O . SER A 1 101 ? 8.328 -7.663 9.565 1.00 92.75 101 SER A O 1
ATOM 793 N N . ILE A 1 102 ? 8.016 -5.637 8.653 1.00 86.19 102 ILE A N 1
ATOM 794 C CA . ILE A 1 102 ? 9.442 -5.392 8.367 1.00 86.19 102 ILE A CA 1
ATOM 795 C C . ILE A 1 102 ? 10.358 -5.488 9.603 1.00 86.19 102 ILE A C 1
ATOM 797 O O . ILE A 1 102 ? 11.536 -5.805 9.475 1.00 86.19 102 ILE A O 1
ATOM 801 N N . ASP A 1 103 ? 9.822 -5.227 10.798 1.00 91.56 103 ASP A N 1
ATOM 802 C CA . ASP A 1 103 ? 10.525 -5.314 12.082 1.00 91.56 103 ASP A CA 1
ATOM 803 C C . ASP A 1 103 ? 10.299 -6.651 12.815 1.00 91.56 103 ASP A C 1
ATOM 805 O O . ASP A 1 103 ? 10.760 -6.816 13.945 1.00 91.56 103 ASP A O 1
ATOM 809 N N . GLY A 1 104 ? 9.575 -7.591 12.195 1.00 94.62 104 GLY A N 1
ATOM 810 C CA . GLY A 1 104 ? 9.220 -8.888 12.770 1.00 94.62 104 GLY A CA 1
ATOM 811 C C . GLY A 1 104 ? 8.236 -8.824 13.943 1.00 94.62 104 GLY A C 1
ATOM 812 O O . GLY A 1 104 ? 8.071 -9.823 14.638 1.00 94.62 104 GLY A O 1
ATOM 813 N N . LYS A 1 105 ? 7.602 -7.671 14.207 1.00 96.50 105 LYS A N 1
ATOM 814 C CA . LYS A 1 105 ? 6.677 -7.494 15.338 1.00 96.50 105 LYS A CA 1
ATOM 815 C C . LYS A 1 105 ? 5.204 -7.569 14.905 1.00 96.50 105 LYS A C 1
ATOM 817 O O . LYS A 1 105 ? 4.879 -7.228 13.762 1.00 96.50 105 LYS A O 1
ATOM 822 N N . PRO A 1 106 ? 4.289 -7.947 15.823 1.00 97.56 106 PRO A N 1
ATOM 823 C CA . PRO A 1 106 ? 2.855 -7.955 15.546 1.00 97.56 106 PRO A CA 1
ATOM 824 C C . PRO A 1 106 ? 2.298 -6.567 15.212 1.00 97.56 106 PRO A C 1
ATOM 826 O O . PRO A 1 106 ? 2.759 -5.550 15.739 1.00 97.56 106 PRO A O 1
ATOM 829 N N . VAL A 1 107 ? 1.255 -6.543 14.384 1.00 97.75 107 VAL A N 1
ATOM 830 C CA . VAL A 1 107 ? 0.488 -5.348 14.008 1.00 97.75 107 VAL A CA 1
ATOM 831 C C . VAL A 1 107 ? -0.763 -5.227 14.864 1.00 97.75 107 VAL A C 1
ATOM 833 O O . VAL A 1 107 ? -1.463 -6.207 15.077 1.00 97.75 107 VAL A O 1
ATOM 836 N N . TYR A 1 108 ? -1.061 -4.013 15.315 1.00 97.75 108 TYR A N 1
ATOM 837 C CA . TYR A 1 108 ? -2.201 -3.687 16.176 1.00 97.75 108 TYR A CA 1
ATOM 838 C C . TYR A 1 108 ? -3.184 -2.726 15.508 1.00 97.75 108 TYR A C 1
ATOM 840 O O . TYR A 1 108 ? -4.361 -2.704 15.857 1.00 97.75 108 TYR A O 1
ATOM 848 N N . VAL A 1 109 ? -2.707 -1.929 14.552 1.00 97.12 109 VAL A N 1
ATOM 849 C CA . VAL A 1 109 ? -3.513 -0.944 13.833 1.00 97.12 109 VAL A CA 1
ATOM 850 C C . VAL A 1 109 ? -3.338 -1.168 12.339 1.00 97.12 109 VAL A C 1
ATOM 852 O O . VAL A 1 109 ? -2.225 -1.127 11.813 1.00 97.12 109 VAL A O 1
ATOM 855 N N . ILE A 1 110 ? -4.448 -1.403 11.655 1.00 97.44 110 ILE A N 1
ATOM 856 C CA . ILE A 1 110 ? -4.489 -1.702 10.228 1.00 97.44 110 ILE A CA 1
ATOM 857 C C . ILE A 1 110 ? -5.271 -0.585 9.545 1.00 97.44 110 ILE A C 1
ATOM 859 O O . ILE A 1 110 ? -6.404 -0.302 9.928 1.00 97.44 110 ILE A O 1
ATOM 863 N N . LEU A 1 111 ? -4.676 0.063 8.544 1.00 94.88 111 LEU A N 1
ATOM 864 C CA . LEU A 1 111 ? -5.381 1.018 7.688 1.00 94.88 111 LEU A CA 1
ATOM 865 C C . LEU A 1 111 ? -5.495 0.423 6.288 1.00 94.88 111 LEU A C 1
ATOM 867 O O . LEU A 1 111 ? -4.546 0.475 5.509 1.00 94.88 111 LEU A O 1
ATOM 871 N N . LEU A 1 112 ? -6.656 -0.155 5.985 1.00 95.25 112 LEU A N 1
ATOM 872 C CA . LEU A 1 112 ? -6.978 -0.673 4.661 1.00 95.25 112 LEU A CA 1
ATOM 873 C C . LEU A 1 112 ? -7.335 0.488 3.730 1.00 95.25 112 LEU A C 1
ATOM 875 O O . LEU A 1 112 ? -8.251 1.255 4.025 1.00 95.25 112 LEU A O 1
ATOM 879 N N . ILE A 1 113 ? -6.639 0.595 2.598 1.00 89.50 113 ILE A N 1
ATOM 880 C CA . ILE A 1 113 ? -6.803 1.688 1.632 1.00 89.50 113 ILE A CA 1
ATOM 881 C C . ILE A 1 113 ? -7.228 1.130 0.271 1.00 89.50 113 ILE A C 1
ATOM 883 O O . ILE A 1 113 ? -6.487 0.391 -0.376 1.00 89.50 113 ILE A O 1
ATOM 887 N N . ILE A 1 114 ? -8.398 1.535 -0.215 1.00 87.88 114 ILE A N 1
ATOM 888 C CA . ILE A 1 114 ? -8.913 1.142 -1.532 1.00 87.88 114 ILE A CA 1
ATOM 889 C C . ILE A 1 114 ? -9.166 2.395 -2.362 1.00 87.88 114 ILE A C 1
ATOM 891 O O . ILE A 1 114 ? -9.803 3.332 -1.892 1.00 87.88 114 ILE A O 1
ATOM 895 N N . TRP A 1 115 ? -8.686 2.442 -3.604 1.00 81.81 115 TRP A N 1
ATOM 896 C CA . TRP A 1 115 ? -8.864 3.628 -4.444 1.00 81.81 115 TRP A CA 1
ATOM 897 C C . TRP A 1 115 ? -8.978 3.301 -5.924 1.00 81.81 115 TRP A C 1
ATOM 899 O O . TRP A 1 115 ? -8.490 2.278 -6.412 1.00 81.81 115 TRP A O 1
ATOM 909 N N . LYS A 1 116 ? -9.585 4.241 -6.655 1.00 71.88 116 LYS A N 1
ATOM 910 C CA . LYS A 1 116 ? -9.741 4.151 -8.101 1.00 71.88 116 LYS A CA 1
ATOM 911 C C . LYS A 1 116 ? -8.371 4.248 -8.805 1.00 71.88 116 LYS A C 1
ATOM 913 O O . LYS A 1 116 ? -7.647 5.215 -8.569 1.00 71.88 116 LYS A O 1
ATOM 918 N N . PRO A 1 117 ? -8.039 3.328 -9.733 1.00 59.38 117 PRO A N 1
ATOM 919 C CA . PRO A 1 117 ? -6.723 3.266 -10.386 1.00 59.38 117 PRO A CA 1
ATOM 920 C C . PRO A 1 117 ? -6.284 4.535 -11.136 1.00 59.38 117 PRO A C 1
ATOM 922 O O . PRO A 1 117 ? -5.104 4.712 -11.409 1.00 59.38 117 PRO A O 1
ATOM 925 N N . ASN A 1 118 ? -7.223 5.410 -11.498 1.00 56.62 118 ASN A N 1
ATOM 926 C CA . ASN A 1 118 ? -6.978 6.595 -12.318 1.00 56.62 118 ASN A CA 1
ATOM 927 C C . ASN A 1 118 ? -6.680 7.863 -11.502 1.00 56.62 118 ASN A C 1
ATOM 929 O O . ASN A 1 118 ? -6.832 8.959 -12.039 1.00 56.62 118 ASN A O 1
ATOM 933 N N . VAL A 1 119 ? -6.317 7.727 -10.224 1.00 54.06 119 VAL A N 1
ATOM 934 C CA . VAL A 1 119 ? -5.800 8.833 -9.415 1.00 54.06 119 VAL A CA 1
ATOM 935 C C . VAL A 1 119 ? -4.292 8.631 -9.218 1.00 54.06 119 VAL A C 1
ATOM 937 O O . VAL A 1 119 ? -3.889 7.936 -8.278 1.00 54.06 119 VAL A O 1
ATOM 940 N N . PRO A 1 120 ? -3.443 9.178 -10.110 1.00 49.62 120 PRO A N 1
ATOM 941 C CA . PRO A 1 120 ? -1.993 9.067 -9.991 1.00 49.62 120 PRO A CA 1
ATOM 942 C C . PRO A 1 120 ? -1.509 9.700 -8.683 1.00 49.62 120 PRO A C 1
ATOM 944 O O . PRO A 1 120 ? -2.067 10.693 -8.226 1.00 49.62 120 PRO A O 1
ATOM 947 N N . GLY A 1 121 ? -0.488 9.118 -8.051 1.00 53.34 121 GLY A N 1
ATOM 948 C CA . GLY A 1 121 ? 0.165 9.701 -6.868 1.00 53.34 121 GLY A CA 1
ATOM 949 C C . GLY A 1 121 ? -0.624 9.638 -5.551 1.00 53.34 121 GLY A C 1
ATOM 950 O O . GLY A 1 121 ? -0.004 9.642 -4.494 1.00 53.34 121 GLY A O 1
ATOM 951 N N . LEU A 1 122 ? -1.956 9.494 -5.568 1.00 58.59 122 LEU A N 1
ATOM 952 C CA . LEU A 1 122 ? -2.790 9.529 -4.354 1.00 58.59 122 LEU A CA 1
ATOM 953 C C . LEU A 1 122 ? -2.330 8.539 -3.279 1.00 58.59 122 LEU A C 1
ATOM 955 O O . LEU A 1 122 ? -2.135 8.930 -2.131 1.00 58.59 122 LEU A O 1
ATOM 959 N N . PHE A 1 123 ? -2.117 7.276 -3.655 1.00 61.50 123 PHE A N 1
ATOM 960 C CA . PHE A 1 123 ? -1.639 6.251 -2.725 1.00 61.50 123 PHE A CA 1
ATOM 961 C C . PHE A 1 123 ? -0.302 6.637 -2.089 1.00 61.50 123 PHE A C 1
ATOM 963 O O . PHE A 1 123 ? -0.092 6.449 -0.900 1.00 61.50 123 PHE A O 1
ATOM 970 N N . ASN A 1 124 ? 0.580 7.230 -2.877 1.00 58.22 124 ASN A N 1
ATOM 971 C CA . ASN A 1 124 ? 1.951 7.524 -2.505 1.00 58.22 124 ASN A CA 1
ATOM 972 C C . ASN A 1 124 ? 2.039 8.671 -1.497 1.00 58.22 124 ASN A C 1
ATOM 974 O O . ASN A 1 124 ? 2.780 8.588 -0.520 1.00 58.22 124 ASN A O 1
ATOM 978 N N . HIS A 1 125 ? 1.246 9.720 -1.713 1.00 63.56 125 HIS A N 1
ATOM 979 C CA . HIS A 1 125 ? 1.130 10.841 -0.786 1.00 63.56 125 HIS A CA 1
ATOM 980 C C . HIS A 1 125 ? 0.400 10.430 0.494 1.00 63.56 125 HIS A C 1
ATOM 982 O O . HIS A 1 125 ? 0.868 10.733 1.592 1.00 63.56 125 HIS A O 1
ATOM 988 N N . LEU A 1 126 ? -0.694 9.672 0.356 1.00 66.81 126 LEU A N 1
ATOM 989 C CA . LEU A 1 126 ? -1.468 9.148 1.479 1.00 66.81 126 LEU A CA 1
ATOM 990 C C . LEU A 1 126 ? -0.619 8.236 2.369 1.00 66.81 126 LEU A C 1
ATOM 992 O O . LEU A 1 126 ? -0.478 8.491 3.562 1.00 66.81 126 LEU A O 1
ATOM 996 N N . PHE A 1 127 ? 0.000 7.213 1.784 1.00 69.69 127 PHE A N 1
ATOM 997 C CA . PHE A 1 127 ? 0.841 6.250 2.488 1.00 69.69 127 PHE A CA 1
ATOM 998 C C . PHE A 1 127 ? 2.136 6.892 2.985 1.00 69.69 127 PHE A C 1
ATOM 1000 O O . PHE A 1 127 ? 2.523 6.669 4.125 1.00 69.69 127 PHE A O 1
ATOM 1007 N N . GLY A 1 128 ? 2.815 7.698 2.166 1.00 67.19 128 GLY A N 1
ATOM 1008 C CA . GLY A 1 128 ? 4.091 8.315 2.528 1.00 67.19 128 GLY A CA 1
ATOM 1009 C C . GLY A 1 128 ? 3.961 9.301 3.690 1.00 67.19 128 GLY A C 1
ATOM 1010 O O . GLY A 1 128 ? 4.781 9.268 4.611 1.00 67.19 128 GLY A O 1
ATOM 1011 N N . GLY A 1 129 ? 2.920 10.140 3.679 1.00 72.38 129 GLY A N 1
ATOM 1012 C CA . GLY A 1 129 ? 2.606 11.051 4.780 1.00 72.38 129 GLY A CA 1
ATOM 1013 C C . GLY A 1 129 ? 2.194 10.300 6.045 1.00 72.38 129 GLY A C 1
ATOM 1014 O O . GLY A 1 129 ? 2.745 10.549 7.117 1.00 72.38 129 GLY A O 1
ATOM 1015 N N . LEU A 1 130 ? 1.294 9.321 5.908 1.00 80.00 130 LEU A N 1
ATOM 1016 C CA . LEU A 1 130 ? 0.804 8.505 7.019 1.00 80.00 130 LEU A CA 1
ATOM 1017 C C . LEU A 1 130 ? 1.916 7.674 7.671 1.00 80.00 130 LEU A C 1
ATOM 1019 O O . LEU A 1 130 ? 2.087 7.726 8.886 1.00 80.00 130 LEU A O 1
ATOM 1023 N N . ALA A 1 131 ? 2.694 6.939 6.875 1.00 77.56 131 ALA A N 1
ATOM 1024 C CA . ALA A 1 131 ? 3.809 6.133 7.356 1.00 77.56 131 ALA A CA 1
ATOM 1025 C C . ALA A 1 131 ? 4.839 7.012 8.063 1.00 77.56 131 ALA A C 1
ATOM 1027 O O . ALA A 1 131 ? 5.249 6.698 9.174 1.00 77.56 131 ALA A O 1
ATOM 1028 N N . ARG A 1 132 ? 5.219 8.152 7.472 1.00 76.31 132 ARG A N 1
ATOM 1029 C CA . ARG A 1 132 ? 6.156 9.088 8.106 1.00 76.31 132 ARG A CA 1
ATOM 1030 C C . ARG A 1 132 ? 5.614 9.602 9.435 1.00 76.31 132 ARG A C 1
ATOM 1032 O O . ARG A 1 132 ? 6.323 9.539 10.431 1.00 76.31 132 ARG A O 1
ATOM 1039 N N . PHE A 1 133 ? 4.363 10.054 9.471 1.00 84.06 133 PHE A N 1
ATOM 1040 C CA . PHE A 1 133 ? 3.738 10.533 10.699 1.00 84.06 133 PHE A CA 1
ATOM 1041 C C . PHE A 1 133 ? 3.705 9.447 11.782 1.00 84.06 133 PHE A C 1
ATOM 1043 O O . PHE A 1 133 ? 4.153 9.688 12.899 1.00 84.06 133 PHE A O 1
ATOM 1050 N N . LEU A 1 134 ? 3.239 8.239 11.464 1.00 84.12 134 LEU A N 1
ATOM 1051 C CA . LEU A 1 134 ? 3.113 7.161 12.447 1.00 84.12 134 LEU A CA 1
ATOM 1052 C C . LEU A 1 134 ? 4.471 6.624 12.914 1.00 84.12 134 LEU A C 1
ATOM 1054 O O . LEU A 1 134 ? 4.639 6.341 14.096 1.00 84.12 134 LEU A O 1
ATOM 1058 N N . LEU A 1 135 ? 5.456 6.521 12.018 1.00 78.00 135 LEU A N 1
ATOM 1059 C CA . LEU A 1 135 ? 6.783 5.998 12.347 1.00 78.00 135 LEU A CA 1
ATOM 1060 C C . LEU A 1 135 ? 7.675 7.029 13.055 1.00 78.00 135 LEU A C 1
ATOM 1062 O O . LEU A 1 135 ? 8.530 6.640 13.847 1.00 78.00 135 LEU A O 1
ATOM 1066 N N . SER A 1 136 ? 7.488 8.330 12.806 1.00 80.81 136 SER A N 1
ATOM 1067 C CA . SER A 1 136 ? 8.234 9.404 13.483 1.00 80.81 136 SER A CA 1
ATOM 1068 C C . SER A 1 136 ? 7.669 9.785 14.855 1.00 80.81 136 SER A C 1
ATOM 1070 O O . SER A 1 136 ? 8.293 10.579 15.555 1.00 80.81 136 SER A O 1
ATOM 1072 N N . ASN A 1 137 ? 6.527 9.223 15.262 1.00 82.75 137 ASN A N 1
ATOM 1073 C CA . ASN A 1 137 ? 5.914 9.465 16.567 1.00 82.75 137 ASN A CA 1
ATOM 1074 C C . ASN A 1 137 ? 5.920 8.172 17.408 1.00 82.75 137 ASN A C 1
ATOM 1076 O O . ASN A 1 137 ? 5.043 7.320 17.252 1.00 82.75 137 ASN A O 1
ATOM 1080 N N . PRO A 1 138 ? 6.892 7.993 18.321 1.00 85.31 138 PRO A N 1
ATOM 1081 C CA . PRO A 1 138 ? 6.903 6.859 19.241 1.00 85.31 138 PRO A CA 1
ATOM 1082 C C . PRO A 1 138 ? 5.645 6.815 20.122 1.00 85.31 138 PRO A C 1
ATOM 1084 O O . PRO A 1 138 ? 5.068 7.850 20.459 1.00 85.31 138 PRO A O 1
ATOM 1087 N N . GLY A 1 139 ? 5.217 5.614 20.516 1.00 90.00 139 GLY A N 1
ATOM 1088 C CA . GLY A 1 139 ? 4.045 5.426 21.382 1.00 90.00 139 GLY A CA 1
ATOM 1089 C C . GLY A 1 139 ? 2.691 5.541 20.668 1.00 90.00 139 GLY A C 1
ATOM 1090 O O . GLY A 1 139 ? 1.646 5.503 21.314 1.00 90.00 139 GLY A O 1
ATOM 1091 N N . MET A 1 140 ? 2.677 5.718 19.341 1.00 91.75 140 MET A N 1
ATOM 1092 C CA . MET A 1 140 ? 1.426 5.848 18.586 1.00 91.75 140 MET A CA 1
ATOM 1093 C C . MET A 1 140 ? 0.564 4.591 18.663 1.00 91.75 140 MET A C 1
ATOM 1095 O O . MET A 1 140 ? -0.647 4.706 18.826 1.00 91.75 140 MET A O 1
ATOM 1099 N N . LYS A 1 141 ? 1.170 3.402 18.606 1.00 92.06 141 LYS A N 1
ATOM 1100 C CA . LYS A 1 141 ? 0.465 2.129 18.801 1.00 92.06 141 LYS A CA 1
ATOM 1101 C C . LYS A 1 141 ? -0.302 2.129 20.126 1.00 92.06 141 LYS A C 1
ATOM 1103 O O . LYS A 1 141 ? -1.490 1.834 20.138 1.00 92.06 141 LYS A O 1
ATOM 1108 N N . GLU A 1 142 ? 0.367 2.464 21.226 1.00 95.06 142 GLU A N 1
ATOM 1109 C CA . GLU A 1 142 ? -0.222 2.487 22.567 1.00 95.06 142 GLU A CA 1
ATOM 1110 C C . GLU A 1 142 ? -1.389 3.479 22.632 1.00 95.06 142 GLU A C 1
ATOM 1112 O O . GLU A 1 142 ? -2.461 3.120 23.109 1.00 95.06 142 GLU A O 1
ATOM 1117 N N . LYS A 1 143 ? -1.242 4.667 22.029 1.00 94.50 143 LYS A N 1
ATOM 1118 C CA . LYS A 1 143 ? -2.344 5.635 21.908 1.00 94.50 143 LYS A CA 1
ATOM 1119 C C . LYS A 1 143 ? -3.544 5.056 21.163 1.00 94.50 143 LYS A C 1
ATOM 1121 O O . LYS A 1 143 ? -4.661 5.184 21.646 1.00 94.50 143 LYS A O 1
ATOM 1126 N N . PHE A 1 144 ? -3.339 4.399 20.018 1.00 94.69 144 PHE A N 1
ATOM 1127 C CA . PHE A 1 144 ? -4.433 3.744 19.287 1.00 94.69 144 PHE A CA 1
ATOM 1128 C C . PHE A 1 144 ? -5.089 2.622 20.099 1.00 94.69 144 PHE A C 1
ATOM 1130 O O . PHE A 1 144 ? -6.298 2.426 20.001 1.00 94.69 144 PHE A O 1
ATOM 1137 N N . LEU A 1 145 ? -4.330 1.918 20.940 1.00 94.50 145 LEU A N 1
ATOM 1138 C CA . LEU A 1 145 ? -4.874 0.910 21.847 1.00 94.50 145 LEU A CA 1
ATOM 1139 C C . LEU A 1 145 ? -5.672 1.510 23.022 1.00 94.50 145 LEU A C 1
ATOM 1141 O O . LEU A 1 145 ? -6.425 0.791 23.668 1.00 94.50 145 LEU A O 1
ATOM 1145 N N . GLU A 1 146 ? -5.606 2.805 23.290 1.00 94.88 146 GLU A N 1
ATOM 1146 C CA . GLU A 1 146 ? -6.443 3.447 24.317 1.00 94.88 146 GLU A CA 1
ATOM 1147 C C . GLU A 1 146 ? -7.707 4.098 23.738 1.00 94.88 146 GLU A C 1
ATOM 1149 O O . GLU A 1 146 ? -8.606 4.490 24.482 1.00 94.88 146 GLU A O 1
ATOM 1154 N N . ILE A 1 147 ? -7.807 4.184 22.410 1.00 94.19 147 ILE A N 1
ATOM 1155 C CA . ILE A 1 147 ? -8.940 4.799 21.724 1.00 94.19 147 ILE A CA 1
ATOM 1156 C C . ILE A 1 147 ? -10.226 3.999 21.946 1.00 94.19 147 ILE A C 1
ATOM 1158 O O . ILE A 1 147 ? -10.269 2.771 21.806 1.00 94.19 147 ILE A O 1
ATOM 1162 N N . GLN A 1 148 ? -11.295 4.746 22.215 1.00 88.94 148 GLN A N 1
ATOM 1163 C CA . GLN A 1 148 ? -12.658 4.252 22.402 1.00 88.94 148 GLN A CA 1
ATOM 1164 C C . GLN A 1 148 ? -13.684 4.986 21.527 1.00 88.94 148 GLN A C 1
ATOM 1166 O O . GLN A 1 148 ? -14.850 4.596 21.512 1.00 88.94 148 GLN A O 1
ATOM 1171 N N . SER A 1 149 ? -13.282 6.038 20.803 1.00 94.12 149 SER A N 1
ATOM 1172 C CA . SER A 1 149 ? -14.195 6.815 19.962 1.00 94.12 149 SER A CA 1
ATOM 1173 C C . SER A 1 149 ? -13.564 7.285 18.649 1.00 94.12 149 SER A C 1
ATOM 1175 O O . SER A 1 149 ? -12.341 7.357 18.499 1.00 94.12 149 SER A O 1
ATOM 1177 N N . TYR A 1 150 ? -14.416 7.608 17.673 1.00 93.94 150 TYR A N 1
ATOM 1178 C CA . TYR A 1 150 ? -13.974 8.096 16.366 1.00 93.94 150 TYR A CA 1
ATOM 1179 C C . TYR A 1 150 ? -13.294 9.462 16.491 1.00 93.94 150 TYR A C 1
ATOM 1181 O O . TYR A 1 150 ? -12.307 9.725 15.812 1.00 93.94 150 TYR A O 1
ATOM 1189 N N . GLU A 1 151 ? -13.770 10.315 17.394 1.00 95.00 151 GLU A N 1
ATOM 1190 C CA . GLU A 1 151 ? -13.260 11.670 17.608 1.00 95.00 151 GLU A CA 1
ATOM 1191 C C . GLU A 1 151 ? -11.780 11.652 18.006 1.00 95.00 151 GLU A C 1
ATOM 1193 O O . GLU A 1 151 ? -11.007 12.488 17.542 1.00 95.00 151 GLU A O 1
ATOM 1198 N N . GLN A 1 152 ? -11.360 10.663 18.799 1.00 95.12 152 GLN A N 1
ATOM 1199 C CA . GLN A 1 152 ? -9.955 10.485 19.175 1.00 95.12 152 GLN A CA 1
ATOM 1200 C C . GLN A 1 152 ? -9.089 10.088 17.966 1.00 95.12 152 GLN A C 1
ATOM 1202 O O . GLN A 1 152 ? -7.991 10.618 17.790 1.00 95.12 152 GLN A O 1
ATOM 1207 N N . ILE A 1 153 ? -9.593 9.207 17.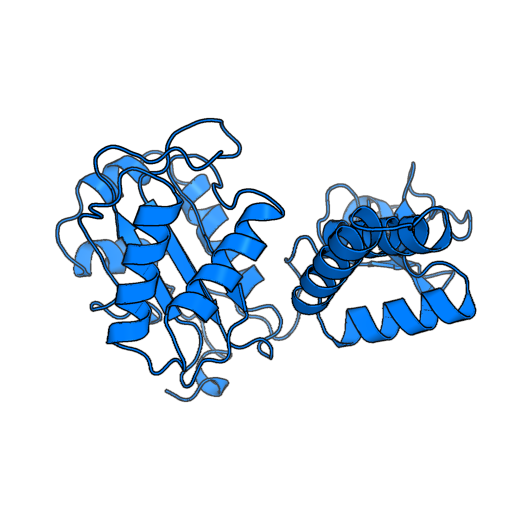092 1.00 93.38 153 ILE A N 1
ATOM 1208 C CA . ILE A 1 153 ? -8.923 8.845 15.829 1.00 93.38 153 ILE A CA 1
ATOM 1209 C C . ILE A 1 153 ? -8.833 10.062 14.911 1.00 93.38 153 ILE A C 1
ATOM 1211 O O . ILE A 1 153 ? -7.761 10.366 14.384 1.00 93.38 153 ILE A O 1
ATOM 1215 N N . ALA A 1 154 ? -9.943 10.780 14.745 1.00 92.81 154 ALA A N 1
ATOM 1216 C CA . ALA A 1 154 ? -10.014 11.980 13.930 1.00 92.81 154 ALA A CA 1
ATOM 1217 C C . ALA A 1 154 ? -9.033 13.046 14.436 1.00 92.81 154 ALA A C 1
ATOM 1219 O O . ALA A 1 154 ? -8.331 13.652 13.633 1.00 92.81 154 ALA A O 1
ATOM 1220 N N . GLN A 1 155 ? -8.897 13.225 15.753 1.00 93.75 155 GLN A N 1
ATOM 1221 C CA . GLN A 1 155 ? -7.928 14.151 16.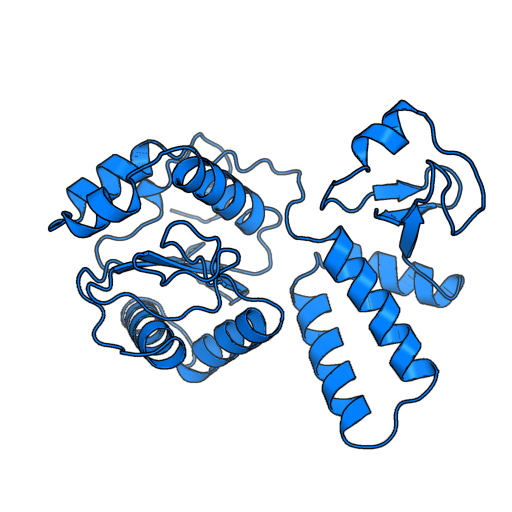339 1.00 93.75 155 GLN A CA 1
ATOM 1222 C C . GLN A 1 155 ? -6.481 13.770 15.996 1.00 93.75 155 GLN A C 1
ATOM 1224 O O . GLN A 1 155 ? -5.683 14.641 15.640 1.00 93.75 155 GLN A O 1
ATOM 1229 N N . ILE A 1 156 ? -6.132 12.483 16.055 1.00 92.62 156 ILE A N 1
ATOM 1230 C CA . ILE A 1 156 ? -4.804 12.003 15.654 1.00 92.62 156 ILE A CA 1
ATOM 1231 C C . ILE A 1 156 ? -4.573 12.254 14.162 1.00 92.62 156 ILE A C 1
ATOM 1233 O O . ILE A 1 156 ? -3.594 12.896 13.786 1.00 92.62 156 ILE A O 1
ATOM 1237 N N . PHE A 1 157 ? -5.486 11.798 13.307 1.00 90.88 157 PHE A N 1
ATOM 1238 C CA . PHE A 1 157 ? -5.331 11.908 11.857 1.00 90.88 157 PHE A CA 1
ATOM 1239 C C . PHE A 1 157 ? -5.528 13.325 11.311 1.00 90.88 157 PHE A C 1
ATOM 1241 O O . PHE A 1 157 ? -5.116 13.603 10.187 1.00 90.88 157 PHE A O 1
ATOM 1248 N N . SER A 1 158 ? -6.051 14.258 12.109 1.00 90.56 158 SER A N 1
ATOM 1249 C CA . SER A 1 158 ? -6.104 15.682 11.758 1.00 90.56 158 SER A CA 1
ATOM 1250 C C . SER A 1 158 ? -4.724 16.346 11.674 1.00 90.56 158 SER A C 1
ATOM 1252 O O . SER A 1 158 ? -4.601 17.438 11.120 1.00 90.56 158 SER A O 1
ATOM 1254 N N . GLN A 1 159 ? -3.694 15.692 12.224 1.00 88.25 159 GLN A N 1
ATOM 1255 C CA . GLN A 1 159 ? -2.297 16.131 12.177 1.00 88.25 159 GLN A CA 1
ATOM 1256 C C . GLN A 1 159 ? -1.566 15.631 10.924 1.00 88.25 159 GLN A C 1
ATOM 1258 O O . GLN A 1 159 ? -0.431 16.029 10.674 1.00 88.25 159 GLN A O 1
ATOM 1263 N N . VAL A 1 160 ? -2.198 14.752 10.139 1.00 83.88 160 VAL A N 1
ATOM 1264 C CA . VAL A 1 160 ? -1.650 14.254 8.877 1.00 83.88 160 VAL A CA 1
ATOM 1265 C C . VAL A 1 160 ? -2.216 15.102 7.748 1.00 83.88 160 VAL A C 1
ATOM 1267 O O . VAL A 1 160 ? -3.353 14.900 7.318 1.00 83.88 160 VAL A O 1
ATOM 1270 N N . GLU A 1 161 ? -1.421 16.060 7.276 1.00 77.69 161 GLU A N 1
ATOM 1271 C CA . GLU A 1 161 ? -1.743 16.837 6.080 1.00 77.69 161 GLU A CA 1
ATOM 1272 C C . GLU A 1 161 ? -1.369 16.055 4.820 1.00 77.69 161 GLU A C 1
ATOM 1274 O O . GLU A 1 161 ? -0.239 15.586 4.658 1.00 77.69 161 GLU A O 1
ATOM 1279 N N . LEU A 1 162 ? -2.332 15.921 3.914 1.00 69.75 162 LEU A N 1
ATOM 1280 C CA . LEU A 1 162 ? -2.145 15.267 2.633 1.00 69.75 162 LEU A CA 1
ATOM 1281 C C . LEU A 1 162 ? -1.822 16.326 1.585 1.00 69.75 162 LEU A C 1
ATOM 1283 O O . LEU A 1 162 ? -2.692 17.059 1.123 1.00 69.75 162 LEU A O 1
ATOM 1287 N N . GLN A 1 163 ? -0.554 16.387 1.192 1.00 57.34 163 GLN A N 1
ATOM 1288 C CA . GLN A 1 163 ? -0.138 17.144 0.017 1.00 57.34 163 GLN A CA 1
ATOM 1289 C C . GLN A 1 163 ? -0.260 16.234 -1.198 1.00 57.34 163 GLN A C 1
ATOM 1291 O O . GLN A 1 163 ? 0.663 15.482 -1.494 1.00 57.34 163 GLN A O 1
ATOM 1296 N N . ILE A 1 164 ? -1.411 16.255 -1.868 1.00 51.78 164 ILE A N 1
ATOM 1297 C CA . ILE A 1 164 ? -1.594 15.539 -3.134 1.00 51.78 164 ILE A CA 1
ATOM 1298 C C . ILE A 1 164 ? -1.208 16.509 -4.249 1.00 51.78 164 ILE A C 1
ATOM 1300 O O . ILE A 1 164 ? -2.031 17.301 -4.703 1.00 51.78 164 ILE A O 1
ATOM 1304 N N . SER A 1 165 ? 0.062 16.504 -4.655 1.00 41.19 165 SER A N 1
ATOM 1305 C CA . SER A 1 165 ? 0.479 17.250 -5.842 1.00 41.19 165 SER A CA 1
ATOM 1306 C C . SER A 1 165 ? 0.025 16.508 -7.112 1.00 41.19 165 SER A C 1
ATOM 1308 O O . SER A 1 165 ? 0.037 15.276 -7.134 1.00 41.19 165 SER A O 1
ATOM 1310 N N . PRO A 1 166 ? -0.359 17.221 -8.193 1.00 39.97 166 PRO A N 1
ATOM 1311 C CA . PRO A 1 166 ? -0.665 16.605 -9.493 1.00 39.97 166 PRO A CA 1
ATOM 1312 C C . PRO A 1 166 ? 0.517 15.815 -10.072 1.00 39.97 166 PRO A C 1
ATOM 1314 O O . PRO A 1 166 ? 0.330 14.910 -10.882 1.00 39.97 166 PRO A O 1
ATOM 1317 N N . ASP A 1 167 ? 1.723 16.149 -9.617 1.00 43.84 167 ASP A N 1
ATOM 1318 C CA . ASP A 1 167 ? 2.965 15.471 -9.936 1.00 43.84 167 ASP A CA 1
ATOM 1319 C C . ASP A 1 167 ? 3.468 14.699 -8.704 1.00 43.84 167 ASP A C 1
ATOM 1321 O O . ASP A 1 167 ? 3.582 15.280 -7.629 1.00 43.84 167 ASP A O 1
ATOM 1325 N N . HIS A 1 168 ? 3.807 13.415 -8.896 1.00 47.00 168 HIS A N 1
ATOM 1326 C CA . HIS A 1 168 ? 4.773 12.581 -8.140 1.00 47.00 168 HIS A CA 1
ATOM 1327 C C . HIS A 1 168 ? 4.289 11.243 -7.524 1.00 47.00 168 HIS A C 1
ATOM 1329 O O . HIS A 1 168 ? 3.578 11.132 -6.532 1.00 47.00 168 HIS A O 1
ATOM 1335 N N . ALA A 1 169 ? 4.743 10.161 -8.168 1.00 40.50 169 ALA A N 1
ATOM 1336 C CA . ALA A 1 169 ? 5.802 9.267 -7.678 1.00 40.50 169 ALA A CA 1
ATOM 1337 C C . ALA A 1 169 ? 5.932 9.040 -6.153 1.00 40.50 169 ALA A C 1
ATOM 1339 O O . ALA A 1 169 ? 6.424 9.890 -5.423 1.00 40.50 169 ALA A O 1
ATOM 1340 N N . ASN A 1 170 ? 5.512 7.856 -5.697 1.00 45.41 170 ASN A N 1
ATOM 1341 C CA . ASN A 1 170 ? 6.048 7.099 -4.552 1.00 45.41 170 ASN A CA 1
ATOM 1342 C C . ASN A 1 170 ? 5.337 5.731 -4.399 1.00 45.41 170 ASN A C 1
ATOM 1344 O O . ASN A 1 170 ? 4.975 5.298 -3.308 1.00 45.41 170 ASN A O 1
ATOM 1348 N N . VAL A 1 171 ? 5.111 5.034 -5.520 1.00 52.03 171 VAL A N 1
ATOM 1349 C CA . VAL A 1 171 ? 5.103 3.567 -5.460 1.00 52.03 171 VAL A CA 1
ATOM 1350 C C . VAL A 1 171 ? 6.579 3.201 -5.273 1.00 52.03 171 VAL A C 1
ATOM 1352 O O . VAL A 1 171 ? 7.446 4.013 -5.602 1.00 52.03 171 VAL A O 1
ATOM 1355 N N . GLN A 1 172 ? 6.924 1.989 -4.842 1.00 65.25 172 GLN A N 1
ATOM 1356 C CA . GLN A 1 172 ? 8.255 1.451 -5.153 1.00 65.25 172 GLN A CA 1
ATOM 1357 C C . GLN A 1 172 ? 8.404 1.260 -6.679 1.00 65.25 172 GLN A C 1
ATOM 1359 O O . GLN A 1 172 ? 8.682 0.162 -7.149 1.00 65.25 172 GLN A O 1
ATOM 1364 N N . GLY A 1 173 ? 8.144 2.299 -7.476 1.00 74.94 173 GLY A N 1
ATOM 1365 C CA . GLY A 1 173 ? 8.042 2.262 -8.921 1.00 74.94 173 GLY A CA 1
ATOM 1366 C C . GLY A 1 173 ? 9.352 1.779 -9.505 1.00 74.94 173 GLY A C 1
ATOM 1367 O O . GLY A 1 173 ? 9.330 0.931 -10.386 1.00 74.94 173 GLY A O 1
ATOM 1368 N N . ALA A 1 174 ? 10.481 2.217 -8.941 1.00 82.25 174 ALA A N 1
ATOM 1369 C CA . ALA A 1 174 ? 11.798 1.716 -9.301 1.00 82.25 174 ALA A CA 1
ATOM 1370 C C . ALA A 1 174 ? 11.895 0.187 -9.163 1.00 82.25 174 ALA A C 1
ATOM 1372 O O . ALA A 1 174 ? 12.239 -0.513 -10.116 1.00 82.25 174 ALA A O 1
ATOM 1373 N N . LYS A 1 175 ? 11.525 -0.349 -7.993 1.00 85.00 175 LYS A N 1
ATOM 1374 C CA . LYS A 1 175 ? 11.610 -1.788 -7.699 1.00 85.00 175 LYS A CA 1
ATOM 1375 C C . LYS A 1 175 ? 10.601 -2.599 -8.503 1.00 85.00 175 LYS A C 1
ATOM 1377 O O . LYS A 1 175 ? 10.963 -3.643 -9.034 1.00 85.00 175 LYS A O 1
ATOM 1382 N N . LEU A 1 176 ? 9.363 -2.122 -8.630 1.00 88.00 176 LEU A N 1
ATOM 1383 C CA . LEU A 1 176 ? 8.326 -2.768 -9.433 1.00 88.00 176 LEU A CA 1
ATOM 1384 C C . LEU A 1 176 ? 8.698 -2.782 -10.913 1.00 88.00 176 LEU A C 1
ATOM 1386 O O . LEU A 1 176 ? 8.590 -3.820 -11.554 1.00 88.00 176 LEU A O 1
ATOM 1390 N N . LEU A 1 177 ? 9.194 -1.668 -11.452 1.00 91.00 177 LEU A N 1
ATOM 1391 C CA . LEU A 1 177 ? 9.628 -1.582 -12.842 1.00 91.00 177 LEU A CA 1
ATOM 1392 C C . LEU A 1 177 ? 10.847 -2.479 -13.106 1.00 91.00 177 LEU A C 1
ATOM 1394 O O . LEU A 1 177 ? 10.899 -3.162 -14.128 1.00 91.00 177 LEU A O 1
ATOM 1398 N N . TRP A 1 178 ? 11.798 -2.542 -12.169 1.00 93.50 178 TRP A N 1
ATOM 1399 C CA . TRP A 1 178 ? 12.922 -3.479 -12.240 1.00 93.50 178 TRP A CA 1
ATOM 1400 C C . TRP A 1 178 ? 12.467 -4.944 -12.193 1.00 93.50 178 TRP A C 1
ATOM 1402 O O . TRP A 1 178 ? 12.924 -5.780 -12.978 1.00 93.50 178 TRP A O 1
ATOM 1412 N N . LYS A 1 179 ? 11.535 -5.263 -11.291 1.00 92.94 179 LYS A N 1
ATOM 1413 C CA . LYS A 1 179 ? 10.949 -6.598 -11.164 1.00 92.94 179 LYS A CA 1
ATOM 1414 C C . LYS A 1 179 ? 10.179 -6.986 -12.426 1.00 92.94 179 LYS A C 1
ATOM 1416 O O . LYS A 1 179 ? 10.370 -8.092 -12.920 1.00 92.94 179 LYS A O 1
ATOM 1421 N N . LEU A 1 180 ? 9.413 -6.060 -13.011 1.00 94.38 180 LEU A N 1
ATOM 1422 C CA . LEU A 1 180 ? 8.730 -6.246 -14.294 1.00 94.38 180 LEU A CA 1
ATOM 1423 C C . LEU A 1 180 ? 9.717 -6.641 -15.398 1.00 94.38 180 LEU A C 1
ATOM 1425 O O . LEU A 1 180 ? 9.475 -7.614 -16.109 1.00 94.38 180 LEU A O 1
ATOM 1429 N N . GLN A 1 181 ? 10.847 -5.936 -15.514 1.00 95.25 181 GLN A N 1
ATOM 1430 C CA . GLN A 1 181 ? 11.908 -6.280 -16.467 1.00 95.25 181 GLN A CA 1
ATOM 1431 C C . GLN A 1 181 ? 12.480 -7.673 -16.220 1.00 95.25 181 GLN A C 1
ATOM 1433 O O . GLN A 1 181 ? 12.646 -8.438 -17.166 1.00 95.25 181 GLN A O 1
ATOM 1438 N N . THR A 1 182 ? 12.773 -7.996 -14.962 1.00 93.69 182 THR A N 1
ATOM 1439 C CA . THR A 1 182 ? 13.387 -9.274 -14.585 1.00 93.69 182 THR A CA 1
ATOM 1440 C C . THR A 1 182 ? 12.456 -10.439 -14.922 1.00 93.69 182 THR A C 1
ATOM 1442 O O . THR A 1 182 ? 12.859 -11.355 -15.631 1.00 93.69 182 THR A O 1
ATOM 1445 N N . LEU A 1 183 ? 11.187 -10.366 -14.515 1.00 92.94 183 LEU A N 1
ATOM 1446 C CA . LEU A 1 183 ? 10.189 -11.399 -14.805 1.00 92.94 183 LEU A CA 1
ATOM 1447 C C . LEU A 1 183 ? 9.904 -11.526 -16.310 1.00 92.94 183 LEU A C 1
ATOM 1449 O O . LEU A 1 183 ? 9.789 -12.635 -16.830 1.00 92.94 183 LEU A O 1
ATOM 1453 N N . THR A 1 184 ? 9.855 -10.401 -17.033 1.00 92.81 184 THR A N 1
ATOM 1454 C CA . THR A 1 184 ? 9.690 -10.409 -18.498 1.00 92.81 184 THR A CA 1
ATOM 1455 C C . THR A 1 184 ? 10.860 -11.119 -19.188 1.00 92.81 184 THR A C 1
ATOM 1457 O O . THR A 1 184 ? 10.650 -11.824 -20.174 1.00 92.81 184 THR A O 1
ATOM 1460 N N . ASN A 1 185 ? 12.086 -10.970 -18.674 1.00 91.44 185 ASN A N 1
ATOM 1461 C CA . ASN A 1 185 ? 13.252 -11.692 -19.186 1.00 91.44 185 ASN A CA 1
ATOM 1462 C C . ASN A 1 185 ? 13.190 -13.185 -18.833 1.00 91.44 185 ASN A C 1
ATOM 1464 O O . ASN A 1 185 ? 13.410 -14.013 -19.709 1.00 91.44 185 ASN A O 1
ATOM 1468 N N . MET A 1 186 ? 12.790 -13.535 -17.605 1.00 89.00 186 MET A N 1
ATOM 1469 C CA . MET A 1 186 ? 12.641 -14.934 -17.179 1.00 89.00 186 MET A CA 1
ATOM 1470 C C . MET A 1 186 ? 11.655 -15.718 -18.060 1.00 89.00 186 MET A C 1
ATOM 1472 O O . MET A 1 186 ? 11.954 -16.846 -18.446 1.00 89.00 186 MET A O 1
ATOM 1476 N N . ILE A 1 187 ? 10.518 -15.119 -18.450 1.00 88.06 187 ILE A N 1
ATOM 1477 C CA . ILE A 1 187 ? 9.578 -15.751 -19.400 1.00 88.06 187 ILE A CA 1
ATOM 1478 C C . ILE A 1 187 ? 10.238 -16.015 -20.754 1.00 88.06 187 ILE A C 1
ATOM 1480 O O . ILE A 1 187 ? 10.007 -17.070 -21.346 1.00 88.06 187 ILE A O 1
ATOM 1484 N N . LYS A 1 188 ? 11.027 -15.057 -21.258 1.00 84.12 188 LYS A N 1
ATOM 1485 C CA . LYS A 1 188 ? 11.723 -15.197 -22.546 1.00 84.12 188 LYS A CA 1
ATOM 1486 C C . LYS A 1 188 ? 12.788 -16.290 -22.502 1.00 84.12 188 LYS A C 1
ATOM 1488 O O . LYS A 1 188 ? 13.020 -16.926 -23.523 1.00 84.12 188 LYS A O 1
ATOM 1493 N N . GLU A 1 189 ? 13.427 -16.480 -21.352 1.00 81.50 189 GLU A N 1
ATOM 1494 C CA . GLU A 1 189 ? 14.569 -17.378 -21.200 1.00 81.50 189 GLU A CA 1
ATOM 1495 C C . GLU A 1 189 ? 14.172 -18.820 -20.838 1.00 81.50 189 GLU A C 1
ATOM 1497 O O . GLU A 1 189 ? 14.817 -19.724 -21.354 1.00 81.50 189 GLU A O 1
ATOM 1502 N N . ASN A 1 190 ? 13.142 -19.069 -20.006 1.00 69.00 190 ASN A N 1
ATOM 1503 C CA . ASN A 1 190 ? 12.934 -20.409 -19.410 1.00 69.00 190 ASN A CA 1
ATOM 1504 C C . ASN A 1 190 ? 11.484 -20.825 -19.035 1.00 69.00 190 ASN A C 1
ATOM 1506 O O . ASN A 1 190 ? 11.300 -21.742 -18.241 1.00 69.00 190 ASN A O 1
ATOM 1510 N N . GLY A 1 191 ? 10.417 -20.219 -19.564 1.00 61.06 191 GLY A N 1
ATOM 1511 C CA . GLY A 1 191 ? 9.057 -20.540 -19.084 1.00 61.06 191 GLY A CA 1
ATOM 1512 C C . GLY A 1 191 ? 8.404 -21.802 -19.683 1.00 61.06 191 GLY A C 1
ATOM 1513 O O . GLY A 1 191 ? 7.865 -21.724 -20.790 1.00 61.06 191 GLY A O 1
ATOM 1514 N N . ASN A 1 192 ? 8.314 -22.911 -18.934 1.00 70.31 192 ASN A N 1
ATOM 1515 C CA . ASN A 1 192 ? 7.405 -24.038 -19.212 1.00 70.31 192 ASN A CA 1
ATOM 1516 C C . ASN A 1 192 ? 6.449 -24.345 -18.033 1.00 70.31 192 ASN A C 1
ATOM 1518 O O . ASN A 1 192 ? 6.789 -24.196 -16.865 1.00 70.31 192 ASN A O 1
ATOM 1522 N N . GLY A 1 193 ? 5.214 -24.755 -18.355 1.00 78.81 193 GLY A N 1
ATOM 1523 C CA . GLY A 1 193 ? 4.221 -25.229 -17.380 1.00 78.81 193 GLY A CA 1
ATOM 1524 C C . GLY A 1 193 ? 3.715 -24.183 -16.372 1.00 78.81 193 GLY A C 1
ATOM 1525 O O . GLY A 1 193 ? 3.451 -23.032 -16.721 1.00 78.81 193 GLY A O 1
ATOM 1526 N N . GLU A 1 194 ? 3.546 -24.611 -15.119 1.00 81.31 194 GLU A N 1
ATOM 1527 C CA . GLU A 1 194 ? 2.963 -23.832 -14.011 1.00 81.31 194 GLU A CA 1
ATOM 1528 C C . GLU A 1 194 ? 3.802 -22.608 -13.607 1.00 81.31 194 GLU A C 1
ATOM 1530 O O . GLU A 1 194 ? 3.250 -21.571 -13.237 1.00 81.31 194 GLU A O 1
ATOM 1535 N N . GLU A 1 195 ? 5.132 -22.685 -13.722 1.00 84.19 195 GLU A N 1
ATOM 1536 C CA . GLU A 1 195 ? 6.029 -21.576 -13.375 1.00 84.19 195 GLU A CA 1
ATOM 1537 C C . GLU A 1 195 ? 5.809 -20.370 -14.293 1.00 84.19 195 GLU A C 1
ATOM 1539 O O . GLU A 1 195 ? 5.728 -19.230 -13.830 1.00 84.19 195 GLU A O 1
ATOM 1544 N N . ARG A 1 196 ? 5.588 -20.619 -15.589 1.00 88.62 196 ARG A N 1
ATOM 1545 C CA . ARG A 1 196 ? 5.229 -19.569 -16.543 1.00 88.62 196 ARG A CA 1
ATOM 1546 C C . ARG A 1 196 ? 3.913 -18.888 -16.166 1.00 88.62 196 ARG A C 1
ATOM 1548 O O . ARG A 1 196 ? 3.865 -17.663 -16.148 1.00 88.62 196 ARG A O 1
ATOM 1555 N N . ALA A 1 197 ? 2.880 -19.657 -15.820 1.00 86.62 197 ALA A N 1
ATOM 1556 C CA . ALA A 1 197 ? 1.583 -19.106 -15.420 1.00 86.62 197 ALA A CA 1
ATOM 1557 C C . ALA A 1 197 ? 1.694 -18.235 -14.154 1.00 86.62 197 ALA A C 1
ATOM 1559 O O . 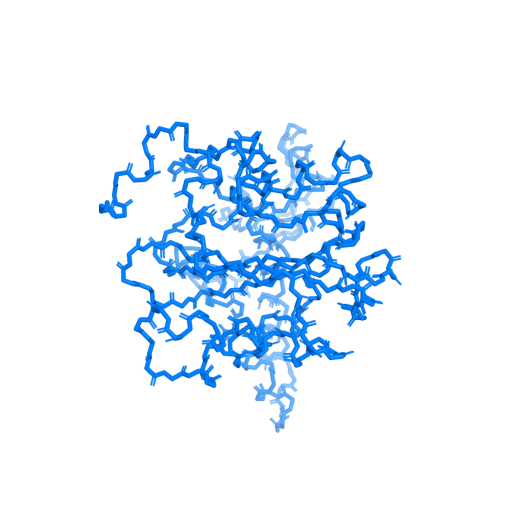ALA A 1 197 ? 1.089 -17.164 -14.075 1.00 86.62 197 ALA A O 1
ATOM 1560 N N . ARG A 1 198 ? 2.523 -18.650 -13.185 1.00 86.25 198 ARG A N 1
ATOM 1561 C CA . ARG A 1 198 ? 2.816 -17.858 -11.983 1.00 86.25 198 ARG A CA 1
ATOM 1562 C C . ARG A 1 198 ? 3.512 -16.539 -12.326 1.00 86.25 198 ARG A C 1
ATOM 1564 O O . ARG A 1 198 ? 3.080 -15.492 -11.845 1.00 86.25 198 ARG A O 1
ATOM 1571 N N . ILE A 1 199 ? 4.549 -16.577 -13.166 1.00 88.50 199 ILE A N 1
ATOM 1572 C CA . ILE A 1 199 ? 5.278 -15.371 -13.583 1.00 88.50 199 ILE A CA 1
ATOM 1573 C C . ILE A 1 199 ? 4.363 -14.434 -14.388 1.00 88.50 199 ILE A C 1
ATOM 1575 O O . ILE A 1 199 ? 4.390 -13.224 -14.178 1.00 88.50 199 ILE A O 1
ATOM 1579 N N . GLU A 1 200 ? 3.510 -14.966 -15.267 1.00 91.19 200 GLU A N 1
ATOM 1580 C CA . GLU A 1 200 ? 2.529 -14.178 -16.025 1.00 91.19 200 GLU A CA 1
ATOM 1581 C C . GLU A 1 200 ? 1.503 -13.500 -15.100 1.00 91.19 200 GLU A C 1
ATOM 1583 O O . GLU A 1 200 ? 1.216 -12.311 -15.285 1.00 91.19 200 GLU A O 1
ATOM 1588 N N . LYS A 1 201 ? 1.009 -14.198 -14.061 1.00 86.38 201 LYS A N 1
ATOM 1589 C CA . LYS A 1 201 ? 0.147 -13.595 -13.025 1.00 86.38 201 LYS A CA 1
ATOM 1590 C C . LYS A 1 201 ? 0.873 -12.449 -12.316 1.00 86.38 201 LYS A C 1
ATOM 1592 O O . LYS A 1 201 ? 0.318 -11.362 -12.167 1.00 86.38 201 LYS A O 1
ATOM 1597 N N . GLU A 1 202 ? 2.124 -12.659 -11.924 1.00 86.31 202 GLU A N 1
ATOM 1598 C CA . GLU A 1 202 ? 2.914 -11.653 -11.213 1.00 86.31 202 GLU A CA 1
ATOM 1599 C C . GLU A 1 202 ? 3.229 -10.423 -12.081 1.00 86.31 202 GLU A C 1
ATOM 1601 O O . GLU A 1 202 ? 3.082 -9.286 -11.629 1.00 86.31 202 GLU A O 1
ATOM 1606 N N . ILE A 1 203 ? 3.577 -10.623 -13.356 1.00 90.00 203 ILE A N 1
ATOM 1607 C CA . ILE A 1 203 ? 3.749 -9.543 -14.338 1.00 90.00 203 ILE A CA 1
ATOM 1608 C C . ILE A 1 203 ? 2.462 -8.730 -14.476 1.00 90.00 203 ILE A C 1
ATOM 1610 O O . ILE A 1 203 ? 2.520 -7.498 -14.485 1.00 90.00 203 ILE A O 1
ATOM 1614 N N . LYS A 1 204 ? 1.307 -9.396 -14.580 1.00 86.12 204 LYS A N 1
ATOM 1615 C CA . LYS A 1 204 ? 0.007 -8.727 -14.688 1.00 86.12 204 LYS A CA 1
ATOM 1616 C C . LYS A 1 204 ? -0.244 -7.818 -13.482 1.00 86.12 204 LYS A C 1
ATOM 1618 O O . LYS A 1 204 ? -0.529 -6.639 -13.678 1.00 86.12 204 LYS A O 1
ATOM 1623 N N . LEU A 1 205 ? -0.041 -8.326 -12.265 1.00 76.88 205 LEU A N 1
ATOM 1624 C CA . LEU A 1 205 ? -0.207 -7.553 -11.029 1.00 76.88 205 LEU A CA 1
ATOM 1625 C C . LEU A 1 205 ? 0.729 -6.336 -10.983 1.00 76.88 205 LEU A C 1
ATOM 1627 O O . LEU A 1 205 ? 0.293 -5.223 -10.703 1.00 76.88 205 LEU A O 1
ATOM 1631 N N . ILE A 1 206 ? 2.008 -6.505 -11.336 1.00 82.75 206 ILE A N 1
ATOM 1632 C CA . ILE A 1 206 ? 2.964 -5.385 -11.362 1.00 82.75 206 ILE A CA 1
ATOM 1633 C C . ILE A 1 206 ? 2.531 -4.298 -12.355 1.00 82.75 206 ILE A C 1
ATOM 1635 O O . ILE A 1 206 ? 2.673 -3.106 -12.078 1.00 82.75 206 ILE A O 1
ATOM 1639 N N . ARG A 1 207 ? 2.002 -4.686 -13.519 1.00 86.56 207 ARG A N 1
ATOM 1640 C CA . ARG A 1 207 ? 1.530 -3.736 -14.539 1.00 86.56 207 ARG A CA 1
ATOM 1641 C C . ARG A 1 207 ? 0.295 -2.965 -14.078 1.00 86.56 207 ARG A C 1
ATOM 1643 O O . ARG A 1 207 ? 0.162 -1.802 -14.439 1.00 86.56 207 ARG A O 1
ATOM 1650 N N . GLU A 1 208 ? -0.569 -3.577 -13.274 1.00 78.31 208 GLU A N 1
ATOM 1651 C CA . GLU A 1 208 ? -1.728 -2.910 -12.665 1.00 78.31 208 GLU A CA 1
ATOM 1652 C C . GLU A 1 208 ? -1.318 -1.914 -11.558 1.00 78.31 208 GLU A C 1
ATOM 1654 O O . GLU A 1 208 ? -1.995 -0.902 -11.348 1.00 78.31 208 GLU A O 1
ATOM 1659 N N . GLU A 1 209 ? -0.178 -2.149 -10.900 1.00 72.62 209 GLU A N 1
ATOM 1660 C CA . GLU A 1 209 ? 0.401 -1.273 -9.868 1.00 72.62 209 GLU A CA 1
ATOM 1661 C C . GLU A 1 209 ? 1.233 -0.105 -10.421 1.00 72.62 209 GLU A C 1
ATOM 1663 O O . GLU A 1 209 ? 1.382 0.939 -9.778 1.00 72.62 209 GLU A O 1
ATOM 1668 N N . LEU A 1 210 ? 1.780 -0.229 -11.625 1.00 77.69 210 LEU A N 1
ATOM 1669 C CA . LEU A 1 210 ? 2.482 0.874 -12.276 1.00 77.69 210 LEU A CA 1
ATOM 1670 C C . LEU A 1 210 ? 1.493 1.853 -12.923 1.00 77.69 210 LEU A C 1
ATOM 1672 O O . LEU A 1 210 ? 0.335 1.535 -13.185 1.00 77.69 210 LEU A O 1
ATOM 1676 N N . ASP A 1 211 ? 1.934 3.090 -13.146 1.00 74.38 211 ASP A N 1
ATOM 1677 C CA . ASP A 1 211 ? 1.160 4.036 -13.952 1.00 74.38 211 ASP A CA 1
ATOM 1678 C C . ASP A 1 211 ? 1.087 3.538 -15.405 1.00 74.38 211 ASP A C 1
ATOM 1680 O O . ASP A 1 211 ? 2.089 3.073 -15.959 1.00 74.38 211 ASP A O 1
ATOM 1684 N N . GLN A 1 212 ? -0.077 3.658 -16.051 1.00 75.12 212 GLN A N 1
ATOM 1685 C CA . GLN A 1 212 ? -0.270 3.179 -17.423 1.00 75.12 212 GLN A CA 1
ATOM 1686 C C . GLN A 1 212 ? 0.713 3.831 -18.411 1.00 75.12 212 GLN A C 1
ATOM 1688 O O . GLN A 1 212 ? 1.175 3.174 -19.346 1.00 75.12 212 GLN A O 1
ATOM 1693 N N . SER A 1 213 ? 1.084 5.098 -18.200 1.00 72.50 213 SER A N 1
ATOM 1694 C CA . SER A 1 213 ? 2.079 5.792 -19.025 1.00 72.50 213 SER A CA 1
ATOM 1695 C C . SER A 1 213 ? 3.484 5.205 -18.857 1.00 72.50 213 SER A C 1
ATOM 1697 O O . SER A 1 213 ? 4.229 5.103 -19.839 1.00 72.50 213 SER A O 1
ATOM 1699 N N . ILE A 1 214 ? 3.826 4.754 -17.642 1.00 86.19 214 ILE A N 1
ATOM 1700 C CA . ILE A 1 214 ? 5.081 4.058 -17.350 1.00 86.19 214 ILE A CA 1
ATOM 1701 C C . ILE A 1 214 ? 5.097 2.708 -18.056 1.00 86.19 214 ILE A C 1
ATOM 1703 O O . ILE A 1 214 ? 6.060 2.410 -18.762 1.00 86.19 214 ILE A O 1
ATOM 1707 N N . VAL A 1 215 ? 4.025 1.923 -17.921 1.00 88.81 215 VAL A N 1
ATOM 1708 C CA . VAL A 1 215 ? 3.904 0.606 -18.563 1.00 88.81 215 VAL A CA 1
ATOM 1709 C C . VAL A 1 215 ? 3.999 0.735 -20.085 1.00 88.81 215 VAL A C 1
ATOM 1711 O O . VAL A 1 215 ? 4.838 0.090 -20.706 1.00 88.81 215 VAL A O 1
ATOM 1714 N N . ALA A 1 216 ? 3.236 1.649 -20.689 1.00 82.69 216 ALA A N 1
ATOM 1715 C CA . ALA A 1 216 ? 3.255 1.863 -22.136 1.00 82.69 216 ALA A CA 1
ATOM 1716 C C . ALA A 1 216 ? 4.630 2.324 -22.654 1.00 82.69 216 ALA A C 1
ATOM 1718 O O . ALA A 1 216 ? 5.049 1.985 -23.763 1.00 82.69 216 ALA A O 1
ATOM 1719 N N . ARG A 1 217 ? 5.369 3.129 -21.880 1.00 88.75 217 ARG A N 1
ATOM 1720 C CA . ARG A 1 217 ? 6.747 3.496 -22.232 1.00 88.75 217 ARG A CA 1
ATOM 1721 C C . ARG A 1 217 ? 7.712 2.328 -22.042 1.00 88.75 217 ARG A C 1
ATOM 1723 O O . ARG A 1 217 ? 8.565 2.137 -22.906 1.00 88.75 217 ARG A O 1
ATOM 1730 N N . PHE A 1 218 ? 7.580 1.563 -20.964 1.00 94.81 218 PHE A N 1
ATOM 1731 C CA . PHE A 1 218 ? 8.379 0.367 -20.712 1.00 94.81 218 PHE A CA 1
ATOM 1732 C C . PHE A 1 218 ? 8.246 -0.644 -21.855 1.00 94.81 218 PHE A C 1
ATOM 1734 O O . PHE A 1 218 ? 9.267 -1.109 -22.361 1.00 94.81 218 PHE A O 1
ATOM 1741 N N . ASP A 1 219 ? 7.022 -0.912 -22.315 1.00 94.69 219 ASP A N 1
ATOM 1742 C CA . ASP A 1 219 ? 6.760 -1.836 -23.422 1.00 94.69 219 ASP A CA 1
ATOM 1743 C C . ASP A 1 219 ? 7.447 -1.372 -24.708 1.00 94.69 219 ASP A C 1
ATOM 1745 O O . ASP A 1 219 ? 8.230 -2.120 -25.288 1.00 94.69 219 ASP A O 1
ATOM 1749 N N . ARG A 1 220 ? 7.256 -0.101 -25.094 1.00 91.81 220 ARG A N 1
ATOM 1750 C CA . ARG A 1 220 ? 7.898 0.482 -26.287 1.00 91.81 220 ARG A CA 1
ATOM 1751 C C . ARG A 1 220 ? 9.424 0.402 -26.236 1.00 91.81 220 ARG A C 1
ATOM 1753 O O . ARG A 1 220 ? 10.071 0.156 -27.252 1.00 91.81 220 ARG A O 1
ATOM 1760 N N . LEU A 1 221 ? 10.021 0.647 -25.069 1.00 92.19 221 LEU A N 1
ATOM 1761 C CA . LEU A 1 221 ? 11.472 0.558 -24.899 1.00 92.19 221 LEU A CA 1
ATOM 1762 C C . LEU A 1 221 ? 11.957 -0.895 -24.961 1.00 92.19 221 LEU A C 1
ATOM 1764 O O . LEU A 1 221 ? 12.977 -1.166 -25.590 1.00 92.19 221 LEU A O 1
ATOM 1768 N N . THR A 1 222 ? 11.226 -1.816 -24.339 1.00 93.75 222 THR A N 1
ATOM 1769 C CA . THR A 1 222 ? 11.562 -3.244 -24.304 1.00 93.75 222 THR A CA 1
ATOM 1770 C C . THR A 1 222 ? 11.432 -3.887 -25.681 1.00 93.75 222 THR A C 1
ATOM 1772 O O . THR A 1 222 ? 12.306 -4.651 -26.075 1.00 93.75 222 THR A O 1
ATOM 1775 N N . GLU A 1 223 ? 10.392 -3.545 -26.438 1.00 92.50 223 GLU A N 1
ATOM 1776 C CA . GLU A 1 223 ? 10.200 -3.991 -27.820 1.00 92.50 223 GLU A CA 1
ATOM 1777 C C . GLU A 1 223 ? 11.334 -3.495 -28.727 1.00 92.50 223 GLU A C 1
ATOM 1779 O O . GLU A 1 223 ? 11.923 -4.269 -29.477 1.00 92.50 223 GLU A O 1
ATOM 1784 N N . LYS A 1 224 ? 11.702 -2.213 -28.611 1.00 90.94 224 LYS A N 1
ATOM 1785 C CA . LYS A 1 224 ? 12.717 -1.597 -29.475 1.00 90.94 224 LYS A CA 1
ATOM 1786 C C . LYS A 1 224 ? 14.157 -1.968 -29.113 1.00 90.94 224 LYS A C 1
ATOM 1788 O O . LYS A 1 224 ? 15.014 -2.020 -29.991 1.00 90.94 224 LYS A O 1
ATOM 1793 N N . PHE A 1 225 ? 14.457 -2.136 -27.827 1.00 89.75 225 PHE A N 1
ATOM 1794 C CA . PHE A 1 225 ? 15.834 -2.226 -27.328 1.00 89.75 225 PHE A CA 1
ATOM 1795 C C . PHE A 1 225 ? 16.121 -3.476 -26.489 1.00 89.75 225 PHE A C 1
ATOM 1797 O O . PHE A 1 225 ? 17.216 -3.591 -25.944 1.00 89.75 225 PHE A O 1
ATOM 1804 N N . GLY A 1 226 ? 15.152 -4.377 -26.323 1.00 89.12 226 GLY A N 1
ATOM 1805 C CA . GLY A 1 226 ? 15.266 -5.579 -25.493 1.00 89.12 226 GLY A CA 1
ATOM 1806 C C . GLY A 1 226 ? 15.090 -5.336 -23.989 1.00 89.12 226 GLY A C 1
ATOM 1807 O O . GLY A 1 226 ? 14.686 -6.253 -23.276 1.00 89.12 226 GLY A O 1
ATOM 1808 N N . ALA A 1 227 ? 15.320 -4.108 -23.511 1.00 92.75 227 ALA A N 1
ATOM 1809 C CA . ALA A 1 227 ? 15.147 -3.716 -22.115 1.00 92.75 227 ALA A CA 1
ATOM 1810 C C . ALA A 1 227 ? 14.628 -2.275 -21.974 1.00 92.75 227 ALA A C 1
ATOM 1812 O O . ALA A 1 227 ? 15.096 -1.352 -22.652 1.00 92.75 227 ALA A O 1
ATOM 1813 N N . GLY A 1 228 ? 13.677 -2.083 -21.060 1.00 92.38 228 GLY A N 1
ATOM 1814 C CA . GLY A 1 228 ? 13.051 -0.802 -20.744 1.00 92.38 228 GLY A CA 1
ATOM 1815 C C . GLY A 1 228 ? 13.669 -0.056 -19.561 1.00 92.38 228 GLY A C 1
ATOM 1816 O O . GLY A 1 228 ? 13.549 1.170 -19.498 1.00 92.38 228 GLY A O 1
ATOM 1817 N N . VAL A 1 229 ? 14.357 -0.760 -18.656 1.00 95.50 229 VAL A N 1
ATOM 1818 C CA . VAL A 1 229 ? 14.931 -0.204 -17.418 1.00 95.50 229 VAL A CA 1
ATOM 1819 C C . VAL A 1 229 ? 16.312 -0.791 -17.118 1.00 95.50 229 VAL A C 1
ATOM 1821 O O . VAL A 1 229 ? 16.569 -1.961 -17.392 1.00 95.50 229 VAL A O 1
ATOM 1824 N N . PHE A 1 230 ? 17.202 0.024 -16.552 1.00 95.00 230 PHE A N 1
ATOM 1825 C CA . PHE A 1 230 ? 18.554 -0.368 -16.151 1.00 95.00 230 PHE A CA 1
ATOM 1826 C C . PHE A 1 230 ? 18.895 0.127 -14.749 1.00 95.00 230 PHE A C 1
ATOM 1828 O O . PHE A 1 230 ? 18.437 1.187 -14.334 1.00 95.00 230 PHE A O 1
ATOM 1835 N N . LYS A 1 231 ? 19.765 -0.602 -14.051 1.00 93.56 231 LYS A N 1
ATOM 1836 C CA . LYS A 1 231 ? 20.341 -0.125 -12.793 1.00 93.56 231 LYS A CA 1
ATOM 1837 C C . LYS A 1 231 ? 21.381 0.967 -13.006 1.00 93.56 231 LYS A C 1
ATOM 1839 O O . LYS A 1 231 ? 21.929 1.134 -14.106 1.00 93.56 231 LYS A O 1
ATOM 1844 N N . ILE A 1 232 ? 21.687 1.666 -11.926 1.00 91.88 232 ILE A N 1
ATOM 1845 C CA . ILE A 1 232 ? 22.850 2.530 -11.805 1.00 91.88 232 ILE A CA 1
ATOM 1846 C C . ILE A 1 232 ? 23.851 1.837 -10.897 1.00 91.88 232 ILE A C 1
ATOM 1848 O O . ILE A 1 232 ? 23.501 1.251 -9.883 1.00 91.88 232 ILE A O 1
ATOM 1852 N N . LYS A 1 233 ? 25.123 1.893 -11.275 1.00 92.19 233 LYS A N 1
ATOM 1853 C CA . LYS A 1 233 ? 26.213 1.404 -10.436 1.00 92.19 233 LYS A CA 1
ATOM 1854 C C . LYS A 1 233 ? 27.324 2.432 -10.456 1.00 92.19 233 LYS A C 1
ATOM 1856 O O . LYS A 1 233 ? 27.737 2.842 -11.538 1.00 92.19 233 LYS A O 1
ATOM 1861 N N . ASP A 1 234 ? 27.738 2.900 -9.284 1.00 90.06 234 ASP A N 1
ATOM 1862 C CA . ASP A 1 234 ? 28.791 3.914 -9.131 1.00 90.06 234 ASP A CA 1
ATOM 1863 C C . ASP A 1 234 ? 28.533 5.186 -9.971 1.00 90.06 234 ASP A C 1
ATOM 1865 O O . ASP A 1 234 ? 29.429 5.770 -10.584 1.00 90.06 234 ASP A O 1
ATOM 1869 N N . GLY A 1 235 ? 27.261 5.600 -10.055 1.00 88.81 235 GLY A N 1
ATOM 1870 C CA . GLY A 1 235 ? 26.818 6.742 -10.864 1.00 88.81 235 GLY A CA 1
ATOM 1871 C C . GLY A 1 235 ? 26.811 6.497 -12.379 1.00 88.81 235 GLY A C 1
ATOM 1872 O O . GLY A 1 235 ? 26.639 7.440 -13.151 1.00 88.81 235 GLY A O 1
ATOM 1873 N N . VAL A 1 236 ? 26.990 5.254 -12.832 1.00 93.56 236 VAL A N 1
ATOM 1874 C CA . VAL A 1 236 ? 26.990 4.864 -14.249 1.00 93.56 236 VAL A CA 1
ATOM 1875 C C . VAL A 1 236 ? 25.696 4.143 -14.612 1.00 93.56 236 VAL A C 1
ATOM 1877 O O . VAL A 1 236 ? 25.331 3.140 -13.994 1.00 93.56 236 VAL A O 1
ATOM 1880 N N . CYS A 1 237 ? 25.024 4.613 -15.666 1.00 93.25 237 CYS A N 1
ATOM 1881 C CA . CYS A 1 237 ? 23.866 3.929 -16.238 1.00 93.25 237 CYS A CA 1
ATOM 1882 C C . CYS A 1 237 ? 24.303 2.633 -16.932 1.00 93.25 237 CYS A C 1
ATOM 1884 O O . CYS A 1 237 ? 24.983 2.682 -17.959 1.00 93.25 237 CYS A O 1
ATOM 1886 N N . GLN A 1 238 ? 23.842 1.480 -16.441 1.00 95.69 238 GLN A N 1
ATOM 1887 C CA . GLN A 1 238 ? 24.239 0.171 -16.979 1.00 95.69 238 GLN A CA 1
ATOM 1888 C C . GLN A 1 238 ? 23.677 -0.125 -18.383 1.00 95.69 238 GLN A C 1
ATOM 1890 O O . GLN A 1 238 ? 24.074 -1.091 -19.020 1.00 95.69 238 GLN A O 1
ATOM 1895 N N . GLY A 1 239 ? 22.761 0.705 -18.895 1.00 92.31 239 GLY A N 1
ATOM 1896 C CA . GLY A 1 239 ? 22.184 0.530 -20.232 1.00 92.31 239 GLY A CA 1
ATOM 1897 C C . GLY A 1 239 ? 22.943 1.220 -21.364 1.00 92.31 239 GLY A C 1
ATOM 1898 O O . GLY A 1 239 ? 22.798 0.826 -22.519 1.00 92.31 239 GLY A O 1
ATOM 1899 N N . CYS A 1 240 ? 23.699 2.280 -21.067 1.00 93.62 240 CYS A N 1
ATOM 1900 C CA . CYS A 1 240 ? 24.484 3.013 -22.070 1.00 93.62 240 CYS A CA 1
ATOM 1901 C C . CYS A 1 240 ? 25.944 3.230 -21.675 1.00 93.62 240 CYS A C 1
ATOM 1903 O O . CYS A 1 240 ? 26.697 3.798 -22.459 1.00 93.62 240 CYS A O 1
ATOM 1905 N N . MET A 1 241 ? 26.335 2.786 -20.478 1.00 95.81 241 MET A N 1
ATOM 1906 C CA . MET A 1 241 ? 27.692 2.893 -19.944 1.00 95.81 241 MET A CA 1
ATOM 1907 C C . MET A 1 241 ? 28.195 4.335 -19.809 1.00 95.81 241 MET A C 1
ATOM 1909 O O . MET A 1 241 ? 29.396 4.585 -19.788 1.00 95.81 241 MET A O 1
ATOM 1913 N N . ILE A 1 242 ? 27.277 5.296 -19.692 1.00 92.94 242 ILE A N 1
ATOM 1914 C CA . ILE A 1 242 ? 27.606 6.707 -19.494 1.00 92.94 242 ILE A CA 1
ATOM 1915 C C . ILE A 1 242 ? 27.440 7.086 -18.026 1.00 92.94 242 ILE A C 1
ATOM 1917 O O . ILE A 1 242 ? 26.445 6.742 -17.377 1.00 92.94 242 ILE A O 1
ATOM 1921 N N . LYS A 1 243 ? 28.434 7.823 -17.522 1.00 94.19 243 LYS A N 1
ATOM 1922 C CA . LYS A 1 243 ? 28.421 8.428 -16.193 1.00 94.19 243 LYS A CA 1
ATOM 1923 C C . LYS A 1 243 ? 27.372 9.537 -16.137 1.00 94.19 243 LYS A C 1
ATOM 1925 O O . LYS A 1 243 ? 27.356 10.431 -16.983 1.00 94.19 243 LYS A O 1
ATOM 1930 N N . LEU A 1 244 ? 26.491 9.458 -15.150 1.00 86.56 244 LEU A N 1
ATOM 1931 C CA . LEU A 1 244 ? 25.477 10.470 -14.881 1.00 86.56 244 LEU A CA 1
ATOM 1932 C C . LEU A 1 244 ? 26.111 11.679 -14.185 1.00 86.56 244 LEU A C 1
ATOM 1934 O O . LEU A 1 244 ? 27.200 11.582 -13.614 1.00 86.56 244 LEU A O 1
ATOM 1938 N N . SER A 1 245 ? 25.428 12.826 -14.220 1.00 85.06 245 SER A N 1
ATOM 1939 C CA . SER A 1 245 ? 25.863 13.968 -13.415 1.00 85.06 245 SER A CA 1
ATOM 1940 C C . SER A 1 245 ? 25.845 13.591 -11.933 1.00 85.06 245 SER A C 1
ATOM 1942 O O . SER A 1 245 ? 24.975 12.845 -11.485 1.00 85.06 245 SER A O 1
ATOM 1944 N N . THR A 1 246 ? 26.787 14.132 -11.159 1.00 79.00 246 THR A N 1
ATOM 1945 C CA . THR A 1 246 ? 26.886 13.864 -9.716 1.00 79.00 246 THR A CA 1
ATOM 1946 C C . THR A 1 246 ? 25.584 14.193 -8.985 1.00 79.00 246 THR A C 1
ATOM 1948 O O . THR A 1 246 ? 25.176 13.446 -8.104 1.00 79.00 246 THR A O 1
ATOM 1951 N N . SER A 1 247 ? 24.898 15.266 -9.397 1.00 68.81 247 SER A N 1
ATOM 1952 C CA . SER A 1 247 ? 23.586 15.641 -8.865 1.00 68.81 247 SER A CA 1
ATOM 1953 C C . SER A 1 247 ? 22.533 14.565 -9.114 1.00 68.81 247 SER A C 1
ATOM 1955 O O . SER A 1 247 ? 21.882 14.126 -8.176 1.00 68.81 247 SER A O 1
ATOM 1957 N N . LEU A 1 248 ? 22.409 14.090 -10.355 1.00 71.44 248 LEU A N 1
ATOM 1958 C CA . LEU A 1 248 ? 21.427 13.076 -10.722 1.00 71.44 248 LEU A CA 1
ATOM 1959 C C . LEU A 1 248 ? 21.738 11.735 -10.052 1.00 71.44 248 LEU A C 1
ATOM 1961 O O . LEU A 1 248 ? 20.836 11.097 -9.529 1.00 71.44 248 LEU A O 1
ATOM 1965 N N . ALA A 1 249 ? 23.005 11.320 -10.020 1.00 80.88 249 ALA A N 1
ATOM 1966 C CA . ALA A 1 249 ? 23.411 10.092 -9.342 1.00 80.88 249 ALA A CA 1
ATOM 1967 C C . ALA A 1 249 ? 23.077 10.129 -7.839 1.00 80.88 249 ALA A C 1
ATOM 1969 O O . ALA A 1 249 ? 22.561 9.149 -7.310 1.00 80.88 249 ALA A O 1
ATOM 1970 N N . ALA A 1 250 ? 23.306 11.265 -7.172 1.00 72.62 250 ALA A N 1
ATOM 1971 C CA . ALA A 1 250 ? 22.952 11.446 -5.766 1.00 72.62 250 ALA A CA 1
ATOM 1972 C C . ALA A 1 250 ?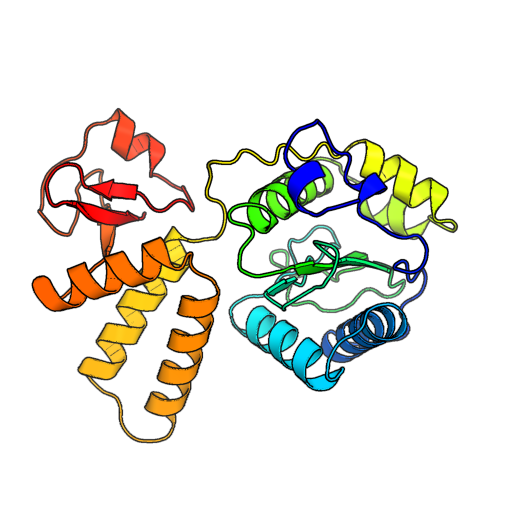 21.432 11.438 -5.532 1.00 72.62 250 ALA A C 1
ATOM 1974 O O . ALA A 1 250 ? 20.981 10.879 -4.540 1.00 72.62 250 ALA A O 1
ATOM 1975 N N . THR A 1 251 ? 20.642 12.017 -6.444 1.00 70.56 251 THR A N 1
ATOM 1976 C CA . THR A 1 251 ? 19.171 11.997 -6.364 1.00 70.56 251 THR A CA 1
ATOM 1977 C C . THR A 1 251 ? 18.593 10.590 -6.505 1.00 70.56 251 THR A C 1
ATOM 1979 O O . THR A 1 251 ? 17.572 10.288 -5.895 1.00 70.56 251 THR A O 1
ATOM 1982 N N . ILE A 1 252 ? 19.217 9.736 -7.318 1.00 75.94 252 ILE A N 1
ATOM 1983 C CA . ILE A 1 252 ? 18.706 8.385 -7.576 1.00 75.94 252 ILE A CA 1
ATOM 1984 C C . ILE A 1 252 ? 19.103 7.411 -6.464 1.00 75.94 252 ILE A C 1
ATOM 1986 O O . ILE A 1 252 ? 18.364 6.471 -6.183 1.00 75.94 252 ILE A O 1
ATOM 1990 N N . HIS A 1 253 ? 20.237 7.643 -5.806 1.00 77.12 253 HIS A N 1
ATOM 1991 C CA . HIS A 1 253 ? 20.728 6.765 -4.754 1.00 77.12 253 HIS A CA 1
ATOM 1992 C C . HIS A 1 253 ? 19.718 6.614 -3.602 1.00 77.12 253 HIS A C 1
ATOM 1994 O O . HIS A 1 253 ? 19.275 7.602 -3.016 1.00 77.12 253 HIS A O 1
ATOM 2000 N N . ASN A 1 254 ? 19.362 5.369 -3.271 1.00 68.50 254 ASN A N 1
ATOM 2001 C CA . ASN A 1 254 ? 18.309 4.986 -2.323 1.00 68.50 254 ASN A CA 1
ATOM 2002 C C . ASN A 1 254 ? 16.911 5.560 -2.633 1.00 68.50 254 ASN A C 1
ATOM 2004 O O . ASN A 1 254 ? 16.042 5.572 -1.756 1.00 68.50 254 ASN A O 1
ATOM 2008 N N . SER A 1 255 ? 16.667 6.027 -3.860 1.00 69.94 255 SER A N 1
ATOM 2009 C CA . SER A 1 255 ? 15.349 6.492 -4.283 1.00 69.94 255 SER A CA 1
ATOM 2010 C C . SER A 1 255 ? 14.458 5.327 -4.723 1.00 69.94 255 SER A C 1
ATOM 2012 O O . SER A 1 255 ? 14.904 4.350 -5.322 1.00 69.94 255 SER A O 1
ATOM 2014 N N . ASN A 1 256 ? 13.159 5.447 -4.443 1.00 69.81 256 ASN A N 1
ATOM 2015 C CA . ASN A 1 256 ? 12.130 4.535 -4.949 1.00 69.81 256 ASN A CA 1
ATOM 2016 C C . ASN A 1 256 ? 11.487 5.037 -6.259 1.00 69.81 256 ASN A C 1
ATOM 2018 O O . ASN A 1 256 ? 10.612 4.358 -6.812 1.00 69.81 256 ASN A O 1
ATOM 2022 N N . ASP A 1 257 ? 11.930 6.191 -6.764 1.00 74.69 257 ASP A N 1
ATOM 2023 C CA . ASP A 1 257 ? 11.383 6.836 -7.953 1.00 74.69 257 ASP A CA 1
ATOM 2024 C C . ASP A 1 257 ? 11.957 6.266 -9.250 1.00 74.69 257 ASP A C 1
ATOM 2026 O O . ASP A 1 257 ? 13.080 5.766 -9.324 1.00 74.69 257 ASP A O 1
ATOM 2030 N N . ILE A 1 258 ? 11.166 6.364 -10.317 1.00 80.38 258 ILE A N 1
ATOM 2031 C CA . ILE A 1 258 ? 11.589 5.978 -11.660 1.00 80.38 258 ILE A CA 1
ATOM 2032 C C . ILE A 1 258 ? 12.177 7.202 -12.347 1.00 80.38 258 ILE A C 1
ATOM 2034 O O . ILE A 1 258 ? 11.476 8.182 -12.603 1.00 80.38 258 ILE A O 1
ATOM 2038 N N . PHE A 1 259 ? 13.443 7.109 -12.730 1.00 83.31 259 PHE A N 1
ATOM 2039 C CA . PHE A 1 259 ? 14.129 8.166 -13.459 1.00 83.31 259 PHE A CA 1
ATOM 2040 C C . PHE A 1 259 ? 14.328 7.772 -14.914 1.00 83.31 259 PHE A C 1
ATOM 2042 O O . PHE A 1 259 ? 14.226 6.607 -15.295 1.00 83.31 259 PHE A O 1
ATOM 2049 N N . VAL A 1 260 ? 14.640 8.753 -15.752 1.00 82.50 260 VAL A N 1
ATOM 2050 C CA . VAL A 1 260 ? 14.988 8.540 -17.157 1.00 82.50 260 VAL A CA 1
ATOM 2051 C C . VAL A 1 260 ? 16.448 8.910 -17.346 1.00 82.50 260 VAL A C 1
ATOM 2053 O O . VAL A 1 260 ? 16.872 10.002 -16.975 1.00 82.50 260 VAL A O 1
ATOM 2056 N N . CYS A 1 261 ? 17.220 8.023 -17.970 1.00 82.88 261 CYS A N 1
ATOM 2057 C CA . CYS A 1 261 ? 18.580 8.349 -18.364 1.00 82.88 261 CYS A CA 1
ATOM 2058 C C . CYS A 1 261 ? 18.564 9.495 -19.388 1.00 82.88 261 CYS A C 1
ATOM 2060 O O . CYS A 1 261 ? 17.993 9.319 -20.469 1.00 82.88 261 CYS A O 1
ATOM 2062 N N . PRO A 1 262 ? 19.249 10.624 -19.127 1.00 76.75 262 PRO A N 1
ATOM 2063 C CA . PRO A 1 262 ? 19.280 11.755 -20.054 1.00 76.75 262 PRO A CA 1
ATOM 2064 C C . PRO A 1 262 ? 20.015 11.423 -21.358 1.00 76.75 262 PRO A C 1
ATOM 2066 O O . PRO A 1 262 ? 19.860 12.125 -22.351 1.00 76.75 262 PRO A O 1
ATOM 2069 N N . LYS A 1 263 ? 20.820 10.350 -21.373 1.00 88.06 263 LYS A N 1
ATOM 2070 C CA . LYS A 1 263 ? 21.597 9.954 -22.545 1.00 88.06 263 LYS A CA 1
ATOM 2071 C C . LYS A 1 263 ? 20.860 8.987 -23.463 1.00 88.06 263 LYS A C 1
ATOM 2073 O O . LYS A 1 263 ? 20.814 9.220 -24.664 1.00 88.06 263 LYS A O 1
ATOM 2078 N N . CYS A 1 264 ? 20.345 7.882 -22.925 1.00 89.75 264 CYS A N 1
ATOM 2079 C CA . CYS A 1 264 ? 19.721 6.833 -23.739 1.00 89.75 264 CYS A CA 1
ATOM 2080 C C . CYS A 1 264 ? 18.191 6.827 -23.676 1.00 89.75 264 CYS A C 1
ATOM 2082 O O . CYS A 1 264 ? 17.559 6.059 -24.397 1.00 89.75 264 CYS A O 1
ATOM 2084 N N . GLY A 1 265 ? 17.583 7.648 -22.814 1.00 81.00 265 GLY A N 1
ATOM 2085 C CA . GLY A 1 265 ? 16.130 7.782 -22.704 1.00 81.00 265 GLY A CA 1
ATOM 2086 C C . GLY A 1 265 ? 15.407 6.582 -22.083 1.00 81.00 265 GLY A C 1
ATOM 2087 O O . GLY A 1 265 ? 14.178 6.611 -21.976 1.00 81.00 265 GLY A O 1
ATOM 2088 N N . ARG A 1 266 ? 16.131 5.537 -21.665 1.00 91.75 266 ARG A N 1
ATOM 2089 C CA . ARG A 1 266 ? 15.570 4.389 -20.936 1.00 91.75 266 ARG A CA 1
ATOM 2090 C C . ARG A 1 266 ? 15.378 4.719 -19.462 1.00 91.75 266 ARG A C 1
ATOM 2092 O O . ARG A 1 266 ? 16.002 5.653 -18.955 1.00 91.75 266 ARG A O 1
ATOM 2099 N N . TYR A 1 267 ? 14.530 3.952 -18.786 1.00 94.38 267 TYR A N 1
ATOM 2100 C CA . TYR A 1 267 ? 14.368 4.108 -17.350 1.00 94.38 267 TYR A CA 1
ATOM 2101 C C . TYR A 1 267 ? 15.639 3.696 -16.607 1.00 94.38 267 TYR A C 1
ATOM 2103 O O . TYR A 1 267 ? 16.345 2.777 -17.029 1.00 94.38 267 TYR A O 1
ATOM 2111 N N . ILE A 1 268 ? 15.930 4.392 -15.514 1.00 91.31 268 ILE A N 1
ATOM 2112 C CA . ILE A 1 268 ? 17.020 4.072 -14.600 1.00 91.31 268 ILE A CA 1
ATOM 2113 C C . ILE A 1 268 ? 16.519 4.046 -13.163 1.00 91.31 268 ILE A C 1
ATOM 2115 O O . ILE A 1 268 ? 15.660 4.841 -12.778 1.00 91.31 268 ILE A O 1
ATOM 2119 N N . VAL A 1 269 ? 17.056 3.094 -12.414 1.00 89.88 269 VAL A N 1
ATOM 2120 C CA . VAL A 1 269 ? 16.743 2.807 -11.013 1.00 89.88 269 VAL A CA 1
ATOM 2121 C C . VAL A 1 269 ? 18.045 2.521 -10.268 1.00 89.88 269 VAL A C 1
ATOM 2123 O O . VAL A 1 269 ? 19.062 2.255 -10.916 1.00 89.88 269 VAL A O 1
ATOM 2126 N N . ASP A 1 270 ? 18.018 2.574 -8.941 1.00 84.12 270 ASP A N 1
ATOM 2127 C CA . ASP A 1 270 ? 19.132 2.117 -8.096 1.00 84.12 270 ASP A CA 1
ATOM 2128 C C . ASP A 1 270 ? 19.264 0.574 -8.113 1.00 84.12 270 ASP A C 1
ATOM 2130 O O . ASP A 1 270 ? 18.228 -0.140 -8.112 1.00 84.12 270 ASP A O 1
#

pLDDT: mean 83.44, std 14.46, range [31.61, 98.19]

Foldseek 3Di:
DAQVVVQDDFDFPLVQADQLLEALAQPDAEPLSSLLVSLVSVVVVFPDPDSVVVSVQQVLVCVVDFQQADPQEGEGEGADDGDHFKYWHKYAHDVFYQRVHPVRDGHGIYIYIYGHLPQPCQCQQVCVLVSCLCVVDPCVSVQSNVDDGSVSVSVSRRPRTRNNDSDDDDDLQQVLLVLLQVLVVCLVPDDDDPVNVVSVSSNVSSCSVHDVVLVVQQVVCCVVPVGQEAEADPQATPRPRDRHPPVVSVVQVVDSGWDADPPPRGIYHD

Radius of gyration: 19.93 Å; chains: 1; bounding box: 50×47×54 Å